Protein AF-A0ABD1PG17-F1 (afdb_monomer_lite)

Foldseek 3Di:
DDDDDDDDDDDDDDDDDDDDDDDDDDDDDDDDDDDDDDDPDDDDDDPDDDDDDDDDDDDDDPPPPPPPPPPPPPDPPDPPDQDPVNVVVVVPDDVVVVVVVVVVVVVVVVVVVVVVVVVVVVVVVVVVVVVVVVVVVVVVVVVVVVVVVVVVVVVVVVVVVVVVVVVVVVVVVVVVVVVVVVVVVVVVVVVVVVVVVVVVVVVVVVVVVVVVVVVVVVVVVVVVVVVVPDPPDPDPPDD

Organism: NCBI:txid205694

Radius of gyration: 61.04 Å; chains: 1; bounding box: 107×64×200 Å

Sequence (239 aa):
MDTDFMGFTVKQEIPVKNKDSGMNSGSTAVLQRARKSKPIGSASPLRQHKRPANRSTPCEVPTTSIPPSNARRPSPSRRSSPSAAENLVAQYVDPELLLEFEKMSKEEFRTEYYTTRASMISMNEAIGKELEELEARALKAEKEVNEKNIRLNQLLAEKERSLVVWKDKEAELVAAKAASKELSRRVVELEASQTNLVAKYKESQEFKECTANSSNMALDHAKVRLEKSQPRGAGRVRR

pLDDT: mean 75.89, std 20.95, range [42.41, 98.56]

Structure (mmCIF, N/CA/C/O backbone):
data_AF-A0ABD1PG17-F1
#
_entry.id   AF-A0ABD1PG17-F1
#
loop_
_atom_site.group_PDB
_atom_site.id
_atom_site.type_symbol
_atom_site.label_atom_id
_atom_site.label_alt_id
_atom_site.label_comp_id
_atom_site.label_asym_id
_atom_site.label_entity_id
_atom_site.label_seq_id
_atom_site.pdbx_PDB_ins_code
_atom_site.Cartn_x
_atom_site.Cartn_y
_atom_site.Cartn_z
_atom_site.occupancy
_atom_site.B_iso_or_equiv
_atom_site.auth_seq_id
_atom_site.auth_comp_id
_atom_site.auth_asym_id
_atom_site.auth_atom_id
_atom_site.pdbx_PDB_model_num
ATOM 1 N N . MET A 1 1 ? -26.050 22.010 -30.310 1.00 50.69 1 MET A N 1
ATOM 2 C CA . MET A 1 1 ? -26.271 21.821 -28.863 1.00 50.69 1 MET A CA 1
ATOM 3 C C . MET A 1 1 ? -24.894 21.754 -28.265 1.00 50.69 1 MET A C 1
ATOM 5 O O . MET A 1 1 ? -24.220 20.744 -28.423 1.00 50.69 1 MET A O 1
ATOM 9 N N . ASP A 1 2 ? -24.460 22.893 -27.749 1.00 47.28 2 ASP A N 1
ATOM 10 C CA . ASP A 1 2 ? -23.078 23.143 -27.374 1.00 47.28 2 ASP A CA 1
ATOM 11 C C . ASP A 1 2 ? -22.798 22.589 -25.979 1.00 47.28 2 ASP A C 1
ATOM 13 O O . ASP A 1 2 ? -23.601 22.707 -25.053 1.00 47.28 2 ASP A O 1
ATOM 17 N N . THR A 1 3 ? -21.665 21.908 -25.881 1.00 58.00 3 THR A N 1
ATOM 18 C CA . THR A 1 3 ? -21.067 21.389 -24.660 1.00 58.00 3 THR A CA 1
ATOM 19 C C . THR A 1 3 ? -20.300 22.507 -23.972 1.00 58.00 3 THR A C 1
ATOM 21 O O . THR A 1 3 ? -19.314 22.956 -24.544 1.00 58.00 3 THR A O 1
ATOM 24 N N . ASP A 1 4 ? -20.663 22.874 -22.743 1.00 56.78 4 ASP A N 1
ATOM 25 C CA . ASP A 1 4 ? -19.748 23.606 -21.866 1.00 56.78 4 ASP A CA 1
ATOM 26 C C . ASP A 1 4 ? -19.718 22.998 -20.465 1.00 56.78 4 ASP A C 1
ATOM 28 O O . ASP A 1 4 ? -20.696 22.924 -19.720 1.00 56.78 4 ASP A O 1
ATOM 32 N N . PHE A 1 5 ? -18.524 22.497 -20.178 1.00 50.50 5 PHE A N 1
ATOM 33 C CA . PHE A 1 5 ? -18.099 21.671 -19.072 1.00 50.50 5 PHE A CA 1
ATOM 34 C C . PHE A 1 5 ? -17.074 22.482 -18.272 1.00 50.50 5 PHE A C 1
ATOM 36 O O . PHE A 1 5 ? -16.081 22.947 -18.819 1.00 50.50 5 PHE A O 1
ATOM 43 N N . MET A 1 6 ? -17.320 22.584 -16.964 1.00 50.69 6 MET A N 1
ATOM 44 C CA . MET A 1 6 ? -16.344 22.795 -15.884 1.00 50.69 6 MET A CA 1
ATOM 45 C C . MET A 1 6 ? -15.517 24.092 -15.890 1.00 50.69 6 MET A C 1
ATOM 47 O O . MET A 1 6 ? -14.408 24.161 -16.411 1.00 50.69 6 MET A O 1
ATOM 51 N N . GLY A 1 7 ? -15.993 25.068 -15.112 1.00 47.44 7 GLY A N 1
ATOM 52 C CA . GLY A 1 7 ? -15.209 26.210 -14.639 1.00 47.44 7 GLY A CA 1
ATOM 53 C C . GLY A 1 7 ? -15.331 26.389 -13.124 1.00 47.44 7 GLY A C 1
ATOM 54 O O . GLY A 1 7 ? -15.966 27.331 -12.670 1.00 47.44 7 GLY A O 1
ATOM 55 N N . PHE A 1 8 ? -14.736 25.493 -12.329 1.00 45.03 8 PHE A N 1
ATOM 56 C CA . PHE A 1 8 ? -14.516 25.716 -10.893 1.00 45.03 8 PHE A CA 1
ATOM 57 C C . PHE A 1 8 ? -13.014 25.853 -10.627 1.00 45.03 8 PHE A C 1
ATOM 59 O O . PHE A 1 8 ? -12.304 24.869 -10.446 1.00 45.03 8 PHE A O 1
ATOM 66 N N . THR A 1 9 ? -12.526 27.092 -10.582 1.00 53.69 9 THR A N 1
ATOM 67 C CA . THR A 1 9 ? -11.216 27.432 -10.014 1.00 53.69 9 THR A CA 1
ATOM 68 C C . THR A 1 9 ? -11.429 28.073 -8.648 1.00 53.69 9 THR A C 1
ATOM 70 O O . THR A 1 9 ? -11.730 29.263 -8.555 1.00 53.69 9 THR A O 1
ATOM 73 N N . VAL A 1 10 ? -11.272 27.295 -7.577 1.00 55.44 10 VAL A N 1
ATOM 74 C CA . VAL A 1 10 ? -11.153 27.839 -6.220 1.00 55.44 10 VAL A CA 1
ATOM 75 C C . VAL A 1 10 ? -9.692 28.223 -6.010 1.00 55.44 10 VAL A C 1
ATOM 77 O O . VAL A 1 10 ? -8.823 27.364 -5.872 1.00 55.44 10 VAL A O 1
ATOM 80 N N . LYS A 1 11 ? -9.417 29.530 -6.005 1.00 58.19 11 LYS A N 1
ATOM 81 C CA . LYS A 1 11 ? -8.167 30.084 -5.483 1.00 58.19 11 LYS A CA 1
ATOM 82 C C . LYS A 1 11 ? -8.150 29.862 -3.968 1.00 58.19 11 LYS A C 1
ATOM 84 O O . LYS A 1 11 ? -8.939 30.478 -3.259 1.00 58.19 11 LYS A O 1
ATOM 89 N N . GLN A 1 12 ? -7.260 29.007 -3.472 1.00 55.44 12 GLN A N 1
ATOM 90 C CA . GLN A 1 12 ? -6.807 29.078 -2.084 1.00 55.44 12 GLN A CA 1
ATOM 91 C C . GLN A 1 12 ? -5.386 29.635 -2.076 1.00 55.44 12 GLN A C 1
ATOM 93 O O . GLN A 1 12 ? -4.439 28.991 -2.524 1.00 55.44 12 GLN A O 1
ATOM 98 N N . GLU A 1 13 ? -5.271 30.871 -1.599 1.00 54.66 13 GLU A N 1
ATOM 99 C CA . GLU A 1 13 ? -4.012 31.513 -1.244 1.00 54.66 13 GLU A CA 1
ATOM 100 C C . GLU A 1 13 ? -3.456 30.836 0.015 1.00 54.66 13 GLU A C 1
ATOM 102 O O . GLU A 1 13 ? -4.073 30.867 1.079 1.00 54.66 13 GLU A O 1
ATOM 107 N N . ILE A 1 14 ? -2.288 30.208 -0.106 1.00 59.94 14 ILE A N 1
ATOM 108 C CA . ILE A 1 14 ? -1.512 29.715 1.034 1.00 59.94 14 ILE A CA 1
ATOM 109 C C . ILE A 1 14 ? -0.471 30.793 1.368 1.00 59.94 14 ILE A C 1
ATOM 111 O O . ILE A 1 14 ? 0.306 31.169 0.486 1.00 59.94 14 ILE A O 1
ATOM 115 N N . PRO A 1 15 ? -0.414 31.303 2.612 1.00 60.91 15 PRO A N 1
ATOM 116 C CA . PRO A 1 15 ? 0.558 32.318 2.984 1.00 60.91 15 PRO A CA 1
ATOM 117 C C . PRO A 1 15 ? 1.973 31.735 3.076 1.00 60.91 15 PRO A C 1
ATOM 119 O O . PRO A 1 15 ? 2.249 30.788 3.814 1.00 60.91 15 PRO A O 1
ATOM 122 N N . VAL A 1 16 ? 2.886 32.377 2.349 1.00 51.88 16 VAL A N 1
ATOM 123 C CA . VAL A 1 16 ? 4.335 32.191 2.428 1.00 51.88 16 VAL A CA 1
ATOM 124 C C . VAL A 1 16 ? 4.831 32.730 3.771 1.00 51.88 16 VAL A C 1
ATOM 126 O O . VAL A 1 16 ? 4.834 33.938 4.004 1.00 51.88 16 VAL A O 1
ATOM 129 N N . LYS A 1 17 ? 5.304 31.843 4.651 1.00 58.81 17 LYS A N 1
ATOM 130 C CA . LYS A 1 17 ? 6.257 32.208 5.706 1.00 58.81 17 LYS A CA 1
ATOM 131 C C . LYS A 1 17 ? 7.660 31.845 5.233 1.00 58.81 17 LYS A C 1
ATOM 133 O O . LYS A 1 17 ? 8.070 30.694 5.315 1.00 58.81 17 LYS A O 1
ATOM 138 N N . ASN A 1 18 ? 8.389 32.855 4.770 1.00 56.72 18 ASN A N 1
ATOM 139 C CA . ASN A 1 18 ? 9.845 32.830 4.750 1.00 56.72 18 ASN A CA 1
ATOM 140 C C . ASN A 1 18 ? 10.346 33.170 6.154 1.00 56.72 18 ASN A C 1
ATOM 142 O O . ASN A 1 18 ? 9.987 34.229 6.673 1.00 56.72 18 ASN A O 1
ATOM 146 N N . LYS A 1 19 ? 11.191 32.314 6.734 1.00 53.31 19 LYS A N 1
ATOM 147 C CA . LYS A 1 19 ? 12.299 32.745 7.594 1.00 53.31 19 LYS A CA 1
ATOM 148 C C . LYS A 1 19 ? 13.317 31.622 7.803 1.00 53.31 19 LYS A C 1
ATOM 150 O O . LYS A 1 19 ? 12.966 30.542 8.261 1.00 53.31 19 LYS A O 1
ATOM 155 N N . ASP A 1 20 ? 14.552 31.993 7.478 1.00 47.09 20 ASP A N 1
ATOM 156 C CA . ASP A 1 20 ? 15.829 31.553 8.044 1.00 47.09 20 ASP A CA 1
ATOM 157 C C . ASP A 1 20 ? 16.317 30.147 7.655 1.00 47.09 20 ASP A C 1
ATOM 159 O O . ASP A 1 20 ? 15.763 29.124 8.030 1.00 47.09 20 ASP A O 1
ATOM 163 N N . SER A 1 21 ? 17.245 30.045 6.697 1.00 54.91 21 SER A N 1
ATOM 164 C CA . SER A 1 21 ? 18.687 30.344 6.807 1.00 54.91 21 SER A CA 1
ATOM 165 C C . SER A 1 21 ? 19.406 29.353 7.730 1.00 54.91 21 SER A C 1
ATOM 167 O O . SER A 1 21 ? 19.273 29.352 8.947 1.00 54.91 21 SER A O 1
ATOM 169 N N . GLY A 1 22 ? 20.161 28.449 7.108 1.00 43.84 22 GLY A N 1
ATOM 170 C CA . GLY A 1 22 ? 20.867 27.383 7.806 1.00 43.84 22 GLY A CA 1
ATOM 171 C C . GLY A 1 22 ? 21.681 26.542 6.840 1.00 43.84 22 GLY A C 1
ATOM 172 O O . GLY A 1 22 ? 21.426 25.354 6.669 1.00 43.84 22 GLY A O 1
ATOM 173 N N . MET A 1 23 ? 22.640 27.189 6.173 1.00 53.34 23 MET A N 1
ATOM 174 C CA . MET A 1 23 ? 23.790 26.514 5.577 1.00 53.34 23 MET A CA 1
ATOM 175 C C . MET A 1 23 ? 24.406 25.588 6.628 1.00 53.34 23 MET A C 1
ATOM 177 O O . MET A 1 23 ? 24.828 26.068 7.671 1.00 53.34 23 MET A O 1
ATOM 181 N N . ASN A 1 24 ? 24.497 24.291 6.340 1.00 48.19 24 ASN A N 1
ATOM 182 C CA . ASN A 1 24 ? 25.519 23.430 6.922 1.00 48.19 24 ASN A CA 1
ATOM 183 C C . ASN A 1 24 ? 26.006 22.462 5.846 1.00 48.19 24 ASN A C 1
ATOM 185 O O . ASN A 1 24 ? 25.339 21.514 5.436 1.00 48.19 24 ASN A O 1
ATOM 189 N N . SER A 1 25 ? 27.189 22.802 5.359 1.00 54.19 25 SER A N 1
ATOM 190 C CA . SER A 1 25 ? 28.070 22.035 4.501 1.00 54.19 25 SER A CA 1
ATOM 191 C C . SER A 1 25 ? 28.486 20.708 5.137 1.00 54.19 25 SER A C 1
ATOM 193 O O . SER A 1 25 ? 28.848 20.665 6.307 1.00 54.19 25 SER A O 1
ATOM 195 N N . GLY A 1 26 ? 28.503 19.666 4.307 1.00 48.38 26 GLY A N 1
ATOM 196 C CA . GLY A 1 26 ? 29.490 18.584 4.280 1.00 48.38 26 GLY A CA 1
ATOM 197 C C . GLY A 1 26 ? 30.086 18.073 5.596 1.00 48.38 26 GLY A C 1
ATOM 198 O O . GLY A 1 26 ? 31.001 18.666 6.159 1.00 48.38 26 GLY A O 1
ATOM 199 N N . SER A 1 27 ? 29.729 16.841 5.955 1.00 50.38 27 SER A N 1
ATOM 200 C CA . SER A 1 27 ? 30.717 15.904 6.493 1.00 50.38 27 SER A CA 1
ATOM 201 C C . SER A 1 27 ? 30.338 14.467 6.175 1.00 50.38 27 SER A C 1
ATOM 203 O O . SER A 1 27 ? 29.432 13.863 6.744 1.00 50.38 27 SER A O 1
ATOM 205 N N . THR A 1 28 ? 31.086 13.945 5.214 1.00 53.25 28 THR A N 1
ATOM 206 C CA . THR A 1 28 ? 31.352 12.538 4.965 1.00 53.25 28 THR A CA 1
ATOM 207 C C . THR A 1 28 ? 31.822 11.843 6.242 1.00 53.25 28 THR A C 1
ATOM 209 O O . THR A 1 28 ? 32.913 12.119 6.733 1.00 53.25 28 THR A O 1
ATOM 212 N N . ALA A 1 29 ? 31.048 10.879 6.729 1.00 53.84 29 ALA A N 1
ATOM 213 C CA . ALA A 1 29 ? 31.557 9.814 7.581 1.00 53.84 29 ALA A CA 1
ATOM 214 C C . ALA A 1 29 ? 30.908 8.498 7.154 1.00 53.84 29 ALA A C 1
ATOM 216 O O . ALA A 1 29 ? 29.804 8.129 7.553 1.00 53.84 29 ALA A O 1
ATOM 217 N N . VAL A 1 30 ? 31.639 7.813 6.281 1.00 53.41 30 VAL A N 1
ATOM 218 C CA . VAL A 1 30 ? 31.505 6.396 5.975 1.00 53.41 30 VAL A CA 1
ATOM 219 C C . VAL A 1 30 ? 31.658 5.619 7.282 1.00 53.41 30 VAL A C 1
ATOM 221 O O . VAL A 1 30 ? 32.733 5.586 7.870 1.00 53.41 30 VAL A O 1
ATOM 224 N N . LEU A 1 31 ? 30.587 4.967 7.728 1.00 46.19 31 LEU A N 1
ATOM 225 C CA . LEU A 1 31 ? 30.638 3.934 8.760 1.00 46.19 31 LEU A CA 1
ATOM 226 C C . LEU A 1 31 ? 29.972 2.680 8.202 1.00 46.19 31 LEU A C 1
ATOM 228 O O . LEU A 1 31 ? 28.787 2.411 8.397 1.00 46.19 31 LEU A O 1
ATOM 232 N N . GLN A 1 32 ? 30.777 1.904 7.476 1.00 51.50 32 GLN A N 1
ATOM 233 C CA . GLN A 1 32 ? 30.479 0.513 7.170 1.00 51.50 32 GLN A CA 1
ATOM 234 C C . GLN A 1 32 ? 30.412 -0.263 8.491 1.00 51.50 32 GLN A C 1
ATOM 236 O O . GLN A 1 32 ? 31.430 -0.598 9.092 1.00 51.50 32 GLN A O 1
ATOM 241 N N . ARG A 1 33 ? 29.199 -0.567 8.958 1.00 48.75 33 ARG A N 1
ATOM 242 C CA . ARG A 1 33 ? 28.990 -1.629 9.946 1.00 48.75 33 ARG A CA 1
ATOM 243 C C . ARG A 1 33 ? 28.665 -2.916 9.210 1.00 48.75 33 ARG A C 1
ATOM 245 O O . ARG A 1 33 ? 27.522 -3.158 8.835 1.00 48.75 33 ARG A O 1
ATOM 252 N N . ALA A 1 34 ? 29.679 -3.765 9.075 1.00 56.34 34 ALA A N 1
ATOM 253 C CA . ALA A 1 34 ? 29.494 -5.183 8.830 1.00 56.34 34 ALA A CA 1
ATOM 254 C C . ALA A 1 34 ? 28.624 -5.770 9.955 1.00 56.34 34 ALA A C 1
ATOM 256 O O . ALA A 1 34 ? 29.069 -5.923 11.095 1.00 56.34 34 ALA A O 1
ATOM 257 N N . ARG A 1 35 ? 27.363 -6.088 9.653 1.00 55.75 35 ARG A N 1
ATOM 258 C CA . ARG A 1 35 ? 26.540 -6.943 10.508 1.00 55.75 35 ARG A CA 1
ATOM 259 C C . ARG A 1 35 ? 26.566 -8.347 9.928 1.00 55.75 35 ARG A C 1
ATOM 261 O O . ARG A 1 35 ? 25.961 -8.616 8.898 1.00 55.75 35 ARG A O 1
ATOM 268 N N . LYS A 1 36 ? 27.295 -9.221 10.625 1.00 52.16 36 LYS A N 1
ATOM 269 C CA . LYS A 1 36 ? 27.217 -10.677 10.502 1.00 52.16 36 LYS A CA 1
ATOM 270 C C . LYS A 1 36 ? 25.745 -11.094 10.560 1.00 52.16 36 LYS A C 1
ATOM 272 O O . LYS A 1 36 ? 25.102 -10.937 11.599 1.00 52.16 36 LYS A O 1
ATOM 277 N N . SER A 1 37 ? 25.227 -11.617 9.458 1.00 52.53 37 SER A N 1
ATOM 278 C CA . SER A 1 37 ? 23.981 -12.369 9.428 1.00 52.53 37 SER A CA 1
ATOM 279 C C . SER A 1 37 ? 24.176 -13.653 10.238 1.00 52.53 37 SER A C 1
ATOM 281 O O . SER A 1 37 ? 24.893 -14.566 9.837 1.00 52.53 37 SER A O 1
ATOM 283 N N . LYS A 1 38 ? 23.565 -13.714 11.423 1.00 59.59 38 LYS A N 1
ATOM 284 C CA . LYS A 1 38 ? 23.269 -14.994 12.072 1.00 59.59 38 LYS A CA 1
ATOM 285 C C . LYS A 1 38 ? 22.006 -15.559 11.409 1.00 59.59 38 LYS A C 1
ATOM 287 O O . LYS A 1 38 ? 21.067 -14.785 11.210 1.00 59.59 38 LYS A O 1
ATOM 292 N N . PRO A 1 39 ? 21.949 -16.858 11.078 1.00 62.00 39 PRO A N 1
ATOM 293 C CA . PRO A 1 39 ? 20.714 -17.474 10.622 1.00 62.00 39 PRO A CA 1
ATOM 294 C C . PRO A 1 39 ? 19.731 -17.508 11.797 1.00 62.00 39 PRO A C 1
ATOM 296 O O . PRO A 1 39 ? 20.057 -17.986 12.885 1.00 62.00 39 PRO A O 1
ATOM 299 N N . ILE A 1 40 ? 18.545 -16.940 11.594 1.00 54.84 40 ILE A N 1
ATOM 300 C CA . ILE A 1 40 ? 17.454 -17.031 12.559 1.00 54.84 40 ILE A CA 1
ATOM 301 C C . ILE A 1 40 ? 16.877 -18.442 12.479 1.00 54.84 40 ILE A C 1
ATOM 303 O O . ILE A 1 40 ? 16.565 -18.940 11.401 1.00 54.84 40 ILE A O 1
ATOM 307 N N . GLY A 1 41 ? 16.798 -19.034 13.668 1.00 46.84 41 GLY A N 1
ATOM 308 C CA . GLY A 1 41 ? 16.157 -20.278 14.060 1.00 46.84 41 GLY A CA 1
ATOM 309 C C . GLY A 1 41 ? 15.195 -20.915 13.067 1.00 46.84 41 GLY A C 1
ATOM 310 O O . GLY A 1 41 ? 14.160 -20.366 12.700 1.00 46.84 41 GLY A O 1
ATOM 311 N N . SER A 1 42 ? 15.553 -22.155 12.760 1.00 55.56 42 SER A N 1
ATOM 312 C CA . SER A 1 42 ? 14.682 -23.283 12.469 1.00 55.56 42 SER A CA 1
ATOM 313 C C . SER A 1 42 ? 13.279 -23.188 13.078 1.00 55.56 42 SER A C 1
ATOM 315 O O . SER A 1 42 ? 13.105 -22.979 14.279 1.00 55.56 42 SER A O 1
ATOM 317 N N . ALA A 1 43 ? 12.311 -23.438 12.200 1.00 56.28 43 ALA A N 1
ATOM 318 C CA . ALA A 1 43 ? 10.941 -23.860 12.437 1.00 56.28 43 ALA A CA 1
ATOM 319 C C . ALA A 1 43 ? 10.642 -24.402 13.848 1.00 56.28 43 ALA A C 1
ATOM 321 O O . ALA A 1 43 ? 11.113 -25.467 14.243 1.00 56.28 43 ALA A O 1
ATOM 322 N N . SER A 1 44 ? 9.757 -23.705 14.560 1.00 58.62 44 SER A N 1
ATOM 323 C CA . SER A 1 44 ? 8.934 -24.327 15.596 1.00 58.62 44 SER A CA 1
ATOM 324 C C . SER A 1 44 ? 7.713 -24.960 14.922 1.00 58.62 44 SER A C 1
ATOM 326 O O . SER A 1 44 ? 7.009 -24.260 14.188 1.00 58.62 44 SER A O 1
ATOM 328 N N . PRO A 1 45 ? 7.437 -26.260 15.122 1.00 53.56 45 PRO A N 1
ATOM 329 C CA . PRO A 1 45 ? 6.260 -26.889 14.556 1.00 53.56 45 PRO A CA 1
ATOM 330 C C . PRO A 1 45 ? 5.017 -26.452 15.331 1.00 53.56 45 PRO A C 1
ATOM 332 O O . PRO A 1 45 ? 4.944 -26.532 16.558 1.00 53.56 45 PRO A O 1
ATOM 335 N N . LEU A 1 46 ? 4.033 -26.005 14.559 1.00 51.28 46 LEU A N 1
ATOM 336 C CA . LEU A 1 46 ? 2.663 -25.712 14.941 1.00 51.28 46 LEU A CA 1
ATOM 337 C C . LEU A 1 46 ? 2.073 -26.919 15.701 1.00 51.28 46 LEU A C 1
ATOM 339 O O . LEU A 1 46 ? 1.611 -27.888 15.096 1.00 51.28 46 LEU A O 1
ATOM 343 N N . ARG A 1 47 ? 2.106 -26.900 17.039 1.00 47.47 47 ARG A N 1
ATOM 344 C CA . ARG A 1 47 ? 1.369 -27.880 17.842 1.00 47.47 47 ARG A CA 1
ATOM 345 C C . ARG A 1 47 ? -0.116 -27.562 17.710 1.00 47.47 47 ARG A C 1
ATOM 347 O O . ARG A 1 47 ? -0.628 -26.601 18.275 1.00 47.47 47 ARG A O 1
ATOM 354 N N . GLN A 1 48 ? -0.779 -28.383 16.907 1.00 56.94 48 GLN A N 1
ATOM 355 C CA . GLN A 1 48 ? -2.220 -28.423 16.732 1.00 56.94 48 GLN A CA 1
ATOM 356 C C . GLN A 1 48 ? -2.894 -28.639 18.091 1.00 56.94 48 GLN A C 1
ATOM 358 O O . GLN A 1 48 ? -2.900 -29.745 18.634 1.00 56.94 48 GLN A O 1
ATOM 363 N N . HIS A 1 49 ? -3.489 -27.584 18.638 1.00 44.06 49 HIS A N 1
ATOM 364 C CA . HIS A 1 49 ? -4.460 -27.737 19.706 1.00 44.06 49 HIS A CA 1
ATOM 365 C C . HIS A 1 49 ? -5.750 -28.292 19.099 1.00 44.06 49 HIS A C 1
ATOM 367 O O . HIS A 1 49 ? -6.555 -27.571 18.510 1.00 44.06 49 HIS A O 1
ATOM 373 N N . LYS A 1 50 ? -5.923 -29.611 19.237 1.00 50.28 50 LYS A N 1
ATOM 374 C CA . LYS A 1 50 ? -7.223 -30.275 19.143 1.00 50.28 50 LYS A CA 1
ATOM 375 C C . LYS A 1 50 ? -8.184 -29.573 20.105 1.00 50.28 50 LYS A C 1
ATOM 377 O O . LYS A 1 50 ? -7.984 -29.613 21.317 1.00 50.28 50 LYS A O 1
ATOM 382 N N . ARG A 1 51 ? -9.224 -28.939 19.562 1.00 54.34 51 ARG A N 1
ATOM 383 C CA . ARG A 1 51 ? -10.411 -28.542 20.327 1.00 54.34 51 ARG A CA 1
ATOM 384 C C . ARG A 1 51 ? -11.122 -29.817 20.804 1.00 54.34 51 ARG A C 1
ATOM 386 O O . ARG A 1 51 ? -11.382 -30.676 19.960 1.00 54.34 51 ARG A O 1
ATOM 393 N N . PRO A 1 52 ? -11.441 -29.977 22.098 1.00 55.84 52 PRO A N 1
ATOM 394 C CA . PRO A 1 52 ? -12.366 -31.014 22.516 1.00 55.84 52 PRO A CA 1
ATOM 395 C C . PRO A 1 52 ? -13.794 -30.609 22.138 1.00 55.84 52 PRO A C 1
ATOM 397 O O . PRO A 1 52 ? -14.178 -29.441 22.209 1.00 55.84 52 PRO A O 1
ATOM 400 N N . ALA A 1 53 ? -14.552 -31.608 21.700 1.00 53.91 53 ALA A N 1
ATOM 401 C CA . ALA A 1 53 ? -15.969 -31.521 21.416 1.00 53.91 53 ALA A CA 1
ATOM 402 C C . ALA A 1 53 ? -16.788 -31.268 22.692 1.00 53.91 53 ALA A C 1
ATOM 404 O O . ALA A 1 53 ? -16.442 -31.750 23.770 1.00 53.91 53 ALA A O 1
ATOM 405 N N . ASN A 1 54 ? -17.885 -30.534 22.507 1.00 55.38 54 ASN A N 1
ATOM 406 C CA . ASN A 1 54 ? -19.137 -30.545 23.262 1.00 55.38 54 ASN A CA 1
ATOM 407 C C . ASN A 1 54 ? -19.185 -31.468 24.491 1.00 55.38 54 ASN A C 1
ATOM 409 O O . ASN A 1 54 ? -19.343 -32.683 24.368 1.00 55.38 54 ASN A O 1
ATOM 413 N N . ARG A 1 55 ? -19.222 -30.861 25.679 1.00 45.19 55 ARG A N 1
ATOM 414 C CA . ARG A 1 55 ? -19.927 -31.443 26.821 1.00 45.19 55 ARG A CA 1
ATOM 415 C C . ARG A 1 55 ? -20.674 -30.337 27.555 1.00 45.19 55 ARG A C 1
ATOM 417 O O . ARG A 1 55 ? -20.123 -29.607 28.366 1.00 45.19 55 ARG A O 1
ATOM 424 N N . SER A 1 56 ? -21.939 -30.203 27.188 1.00 60.44 56 SER A N 1
ATOM 425 C CA . SER A 1 56 ? -22.980 -29.582 27.990 1.00 60.44 56 SER A CA 1
ATOM 426 C C . SER A 1 56 ? -23.107 -30.353 29.304 1.00 60.44 56 SER A C 1
ATOM 428 O O . SER A 1 56 ? -23.657 -31.452 29.337 1.00 60.44 56 SER A O 1
ATOM 430 N N . THR A 1 57 ? -22.576 -29.777 30.375 1.00 54.22 57 THR A N 1
ATOM 431 C CA . THR A 1 57 ? -22.921 -30.115 31.757 1.00 54.22 57 THR A CA 1
ATOM 432 C C . THR A 1 57 ? -23.280 -28.812 32.463 1.00 54.22 57 THR A C 1
ATOM 434 O O . THR A 1 57 ? -22.515 -27.852 32.347 1.00 54.22 57 THR A O 1
ATOM 437 N N . PRO A 1 58 ? -24.431 -28.738 33.149 1.00 53.00 58 PRO A N 1
ATOM 438 C CA . PRO A 1 58 ? -24.802 -27.559 33.912 1.00 53.00 58 PRO A CA 1
ATOM 439 C C . PRO A 1 58 ? -23.872 -27.472 35.125 1.00 53.00 58 PRO A C 1
ATOM 441 O O . PRO A 1 58 ? -23.798 -28.409 35.917 1.00 53.00 58 PRO A O 1
ATOM 444 N N . CYS A 1 59 ? -23.126 -26.375 35.256 1.00 42.41 59 CYS A N 1
ATOM 445 C CA . CYS A 1 59 ? -22.428 -26.096 36.503 1.00 42.41 59 CYS A CA 1
ATOM 446 C C . CYS A 1 59 ? -23.471 -25.634 37.514 1.00 42.41 59 CYS A C 1
ATOM 448 O O . CYS A 1 59 ? -23.986 -24.518 37.450 1.00 42.41 59 CYS A O 1
ATOM 450 N N . GLU A 1 60 ? -23.801 -26.569 38.392 1.00 48.53 60 GLU A N 1
ATOM 451 C CA . GLU A 1 60 ? -24.580 -26.389 39.598 1.00 48.53 60 GLU A CA 1
ATOM 452 C C . GLU A 1 60 ? -24.064 -25.184 40.387 1.00 48.53 60 GLU A C 1
ATOM 454 O O . GLU A 1 60 ? -22.865 -25.009 40.622 1.00 48.53 60 GLU A O 1
ATOM 459 N N . VAL A 1 61 ? -25.009 -24.337 40.777 1.00 52.78 61 VAL A N 1
ATOM 460 C CA . VAL A 1 61 ? -24.813 -23.265 41.742 1.00 52.78 61 VAL A CA 1
ATOM 461 C C . VAL A 1 61 ? -24.247 -23.903 43.015 1.00 52.78 61 VAL A C 1
ATOM 463 O O . VAL A 1 61 ? -24.860 -24.846 43.522 1.00 52.78 61 VAL A O 1
ATOM 466 N N . PRO A 1 62 ? -23.117 -23.437 43.571 1.00 47.00 62 PRO A N 1
ATOM 467 C CA . PRO A 1 62 ? -22.724 -23.862 44.899 1.00 47.00 62 PRO A CA 1
ATOM 468 C C . PRO A 1 62 ? -23.763 -23.307 45.874 1.00 47.00 62 PRO A C 1
ATOM 470 O O . PRO A 1 62 ? -23.727 -22.138 46.251 1.00 47.00 62 PRO A O 1
ATOM 473 N N . THR A 1 63 ? -24.716 -24.154 46.261 1.00 56.47 63 THR A N 1
ATOM 474 C CA . THR A 1 63 ? -25.538 -23.966 47.453 1.00 56.47 63 THR A CA 1
ATOM 475 C C . THR A 1 63 ? -24.576 -23.938 48.630 1.00 56.47 63 THR A C 1
ATOM 477 O O . THR A 1 63 ? -24.213 -24.971 49.192 1.00 56.47 63 THR A O 1
ATOM 480 N N . THR A 1 64 ? -24.090 -22.748 48.972 1.00 49.22 64 THR A N 1
ATOM 481 C CA . THR A 1 64 ? -23.454 -22.501 50.255 1.00 49.22 64 THR A CA 1
ATOM 482 C C . THR A 1 64 ? -24.531 -22.704 51.303 1.00 49.22 64 THR A C 1
ATOM 484 O O . THR A 1 64 ? -25.367 -21.847 51.579 1.00 49.22 64 THR A O 1
ATOM 487 N N . SER A 1 65 ? -24.529 -23.924 51.832 1.00 53.84 65 SER A N 1
ATOM 488 C CA . SER A 1 65 ? -25.189 -24.319 53.057 1.00 53.84 65 SER A CA 1
ATOM 489 C C . SER A 1 65 ? -24.909 -23.261 54.116 1.00 53.84 65 SER A C 1
ATOM 491 O O . SER A 1 65 ? -23.803 -23.174 54.654 1.00 53.84 65 SER A O 1
ATOM 493 N N . ILE A 1 66 ? -25.916 -22.442 54.391 1.00 53.75 66 ILE A N 1
ATOM 494 C CA . ILE A 1 66 ? -25.993 -21.656 55.612 1.00 53.75 66 ILE A CA 1
ATOM 495 C C . ILE A 1 66 ? -25.829 -22.676 56.749 1.00 53.75 66 ILE A C 1
ATOM 497 O O . ILE A 1 66 ? -26.623 -23.619 56.816 1.00 53.75 66 ILE A O 1
ATOM 501 N N . PRO A 1 67 ? -24.797 -22.577 57.606 1.00 55.34 67 PRO A N 1
ATOM 502 C CA . PRO A 1 67 ? -24.737 -23.435 58.776 1.00 55.34 67 PRO A CA 1
ATOM 503 C C . PRO A 1 67 ? -25.998 -23.153 59.602 1.00 55.34 67 PRO A C 1
ATOM 505 O O . PRO A 1 67 ? -26.330 -21.977 59.785 1.00 55.34 67 PRO A O 1
ATOM 508 N N . PRO A 1 68 ? -26.730 -24.168 60.097 1.00 54.09 68 PRO A N 1
ATOM 509 C CA . PRO A 1 68 ? -27.806 -23.902 61.033 1.00 54.09 68 PRO A CA 1
ATOM 510 C C . PRO A 1 68 ? -27.166 -23.187 62.217 1.00 54.09 68 PRO A C 1
ATOM 512 O O . PRO A 1 68 ? -26.296 -23.740 62.899 1.00 54.09 68 PRO A O 1
ATOM 515 N N . SER A 1 69 ? -27.535 -21.923 62.421 1.00 44.84 69 SER A N 1
ATOM 516 C CA . SER A 1 69 ? -27.159 -21.237 63.637 1.00 44.84 69 SER A CA 1
ATOM 517 C C . SER A 1 69 ? -27.767 -22.065 64.760 1.00 44.84 69 SER A C 1
ATOM 519 O O . SER A 1 69 ? -28.983 -22.198 64.900 1.00 44.84 69 SER A O 1
ATOM 521 N N . ASN A 1 70 ? -26.902 -22.689 65.552 1.00 51.25 70 ASN A N 1
ATOM 522 C CA . ASN A 1 70 ? -27.258 -23.127 66.885 1.00 51.25 70 ASN A CA 1
ATOM 523 C C . ASN A 1 70 ? -27.518 -21.855 67.699 1.00 51.25 70 ASN A C 1
ATOM 525 O O . ASN A 1 70 ? -26.729 -21.470 68.561 1.00 51.25 70 ASN A O 1
ATOM 529 N N . ALA A 1 71 ? -28.638 -21.187 67.424 1.00 45.53 71 ALA A N 1
ATOM 530 C CA . ALA A 1 71 ? -29.323 -20.409 68.424 1.00 45.53 71 ALA A CA 1
ATOM 531 C C . ALA A 1 71 ? -29.706 -21.426 69.497 1.00 45.53 71 ALA A C 1
ATOM 533 O O . ALA A 1 71 ? -30.709 -22.133 69.392 1.00 45.53 71 ALA A O 1
ATOM 534 N N . ARG A 1 72 ? -28.836 -21.557 70.505 1.00 46.47 72 ARG A N 1
ATOM 535 C CA . ARG A 1 72 ? -29.197 -22.120 71.798 1.00 46.47 72 ARG A CA 1
ATOM 536 C C . ARG A 1 72 ? -30.520 -21.470 72.172 1.00 46.47 72 ARG A C 1
ATOM 538 O O . ARG A 1 72 ? -30.548 -20.312 72.579 1.00 46.47 72 ARG A O 1
ATOM 545 N N . ARG A 1 73 ? -31.614 -22.219 72.034 1.00 53.56 73 ARG A N 1
ATOM 546 C CA . ARG A 1 73 ? -32.807 -21.971 72.831 1.00 53.56 73 ARG A CA 1
ATOM 547 C C . ARG A 1 73 ? -32.298 -21.881 74.268 1.00 53.56 73 ARG A C 1
ATOM 549 O O . ARG A 1 73 ? -31.684 -22.855 74.717 1.00 53.56 73 ARG A O 1
ATOM 556 N N . PRO A 1 74 ? -32.475 -20.760 74.981 1.00 50.66 74 PRO A N 1
ATOM 557 C CA . PRO A 1 74 ? -32.304 -20.809 76.415 1.00 50.66 74 PRO A CA 1
ATOM 558 C C . PRO A 1 74 ? -33.288 -21.870 76.903 1.00 50.66 74 PRO A C 1
ATOM 560 O O . PRO A 1 74 ? -34.497 -21.777 76.679 1.00 50.66 74 PRO A O 1
ATOM 563 N N . SER A 1 75 ? -32.757 -22.942 77.483 1.00 50.03 75 SER A N 1
ATOM 564 C CA . SER A 1 75 ? -33.545 -23.870 78.278 1.00 50.03 75 SER A CA 1
ATOM 565 C C . SER A 1 75 ? -34.381 -23.029 79.247 1.00 50.03 75 SER A C 1
ATOM 567 O O . SER A 1 75 ? -33.827 -22.076 79.805 1.00 50.03 75 SER A O 1
ATOM 569 N N . PRO A 1 76 ? -35.671 -23.332 79.478 1.00 49.56 76 PRO A N 1
ATOM 570 C CA . PRO A 1 76 ? -36.416 -22.702 80.554 1.00 49.56 76 PRO A CA 1
ATOM 571 C C . PRO A 1 76 ? -35.798 -23.195 81.864 1.00 49.56 76 PRO A C 1
ATOM 573 O O . PRO A 1 76 ? -36.212 -24.197 82.446 1.00 49.56 76 PRO A O 1
ATOM 576 N N . SER A 1 77 ? -34.718 -22.534 82.275 1.00 46.19 77 SER A N 1
ATOM 577 C CA . SER A 1 77 ? -34.120 -22.712 83.579 1.00 46.19 77 SER A CA 1
ATOM 578 C C . SER A 1 77 ? -35.192 -22.306 84.568 1.00 46.19 77 SER A C 1
ATOM 580 O O . SER A 1 77 ? -35.624 -21.156 84.589 1.00 46.19 77 SER A O 1
ATOM 582 N N . ARG A 1 78 ? -35.689 -23.326 85.271 1.00 46.19 78 ARG A N 1
ATOM 583 C CA . ARG A 1 78 ? -36.388 -23.284 86.551 1.00 46.19 78 ARG A CA 1
ATOM 584 C C . ARG A 1 78 ? -36.677 -21.866 87.035 1.00 46.19 78 ARG A C 1
ATOM 586 O O . ARG A 1 78 ? -35.772 -21.167 87.478 1.00 46.19 78 ARG A O 1
ATOM 593 N N . ARG A 1 79 ? -37.969 -21.530 87.041 1.00 48.94 79 ARG A N 1
ATOM 594 C CA . ARG A 1 79 ? -38.550 -20.550 87.958 1.00 48.94 79 ARG A CA 1
ATOM 595 C C . ARG A 1 79 ? -37.918 -20.747 89.336 1.00 48.94 79 ARG A C 1
ATOM 597 O O . ARG A 1 79 ? -38.245 -21.704 90.037 1.00 48.94 79 ARG A O 1
ATOM 604 N N . SER A 1 80 ? -37.001 -19.861 89.699 1.00 53.09 80 SER A N 1
ATOM 605 C CA . SER A 1 80 ? -36.798 -19.501 91.088 1.00 53.09 80 SER A CA 1
ATOM 606 C C . SER A 1 80 ? -38.154 -19.023 91.595 1.00 53.09 80 SER A C 1
ATOM 608 O O . SER A 1 80 ? -38.792 -18.162 90.990 1.00 53.09 80 SER A O 1
ATOM 610 N N . SER A 1 81 ? -38.646 -19.682 92.637 1.00 56.94 81 SER A N 1
ATOM 611 C CA . SER A 1 81 ? -39.783 -19.226 93.431 1.00 56.94 81 SER A CA 1
ATOM 612 C C . SER A 1 81 ? -39.609 -17.735 93.741 1.00 56.94 81 SER A C 1
ATOM 614 O O . SER A 1 81 ? -38.518 -17.372 94.192 1.00 56.94 81 SER A O 1
ATOM 616 N N . PRO A 1 82 ? -40.628 -16.895 93.482 1.00 49.97 82 PRO A N 1
ATOM 617 C CA . PRO A 1 82 ? -40.494 -15.452 93.614 1.00 49.97 82 PRO A CA 1
ATOM 618 C C . PRO A 1 82 ? -40.119 -15.134 95.057 1.00 49.97 82 PRO A C 1
ATOM 620 O O . PRO A 1 82 ? -40.744 -15.643 95.994 1.00 49.97 82 PRO A O 1
ATOM 623 N N . SER A 1 83 ? -39.060 -14.351 95.251 1.00 57.84 83 SER A N 1
ATOM 624 C CA . SER A 1 83 ? -38.688 -13.936 96.604 1.00 57.84 83 SER A CA 1
ATOM 625 C C . SER A 1 83 ? -39.803 -13.056 97.183 1.00 57.84 83 SER A C 1
ATOM 627 O O . SER A 1 83 ? -40.532 -12.394 96.443 1.00 57.84 83 SER A O 1
ATOM 629 N N . ALA A 1 84 ? -39.956 -13.017 98.509 1.00 57.78 84 ALA A N 1
ATOM 630 C CA . ALA A 1 84 ? -40.991 -12.210 99.168 1.00 57.78 84 ALA A CA 1
ATOM 631 C C . ALA A 1 84 ? -40.965 -10.720 98.750 1.00 57.78 84 ALA A C 1
ATOM 633 O O . ALA A 1 84 ? -42.001 -10.063 98.777 1.00 57.78 84 ALA A O 1
ATOM 634 N N . ALA A 1 85 ? -39.812 -10.212 98.296 1.00 54.44 85 ALA A N 1
ATOM 635 C CA . ALA A 1 85 ? -39.670 -8.871 97.736 1.00 54.44 85 ALA A CA 1
ATOM 636 C C . ALA A 1 85 ? -40.272 -8.735 96.321 1.00 54.44 85 ALA A C 1
ATOM 638 O O . ALA A 1 85 ? -40.905 -7.726 96.033 1.00 54.44 85 ALA A O 1
ATOM 639 N N . GLU A 1 86 ? -40.157 -9.750 95.458 1.00 55.72 86 GLU A N 1
ATOM 640 C CA . GLU A 1 86 ? -40.769 -9.756 94.114 1.00 55.72 86 GLU A CA 1
ATOM 641 C C . GLU A 1 86 ? -42.301 -9.863 94.189 1.00 55.72 86 GLU A C 1
ATOM 643 O O . GLU A 1 86 ? -43.004 -9.240 93.396 1.00 55.72 86 GLU A O 1
ATOM 648 N N . ASN A 1 87 ? -42.828 -10.576 95.193 1.00 55.66 87 ASN A N 1
ATOM 649 C CA . ASN A 1 87 ? -44.270 -10.637 95.459 1.00 55.66 87 ASN A CA 1
ATOM 650 C C . ASN A 1 87 ? -44.833 -9.340 96.069 1.00 55.66 87 ASN A C 1
ATOM 652 O O . ASN A 1 87 ? -45.984 -9.007 95.802 1.00 55.66 87 ASN A O 1
ATOM 656 N N . LEU A 1 88 ? -44.049 -8.598 96.860 1.00 56.03 88 LEU A N 1
ATOM 657 C CA . LEU A 1 88 ? -44.451 -7.283 97.379 1.00 56.03 88 LEU A CA 1
ATOM 658 C C . LEU A 1 88 ? -44.424 -6.215 96.280 1.00 56.03 88 LEU A C 1
ATOM 660 O O . LEU A 1 88 ? -45.365 -5.440 96.168 1.00 56.03 88 LEU A O 1
ATOM 664 N N . VAL A 1 89 ? -43.407 -6.209 95.413 1.00 53.94 89 VAL A N 1
ATOM 665 C CA . VAL A 1 89 ? -43.337 -5.275 94.274 1.00 53.94 89 VAL A CA 1
ATOM 666 C C . VAL A 1 89 ? -44.490 -5.513 93.290 1.00 53.94 89 VAL A C 1
ATOM 668 O O . VAL A 1 89 ? -45.086 -4.554 92.816 1.00 53.94 89 VAL A O 1
ATOM 671 N N . ALA A 1 90 ? -44.899 -6.765 93.063 1.00 54.41 90 ALA A N 1
ATOM 672 C CA . ALA A 1 90 ? -46.059 -7.091 92.228 1.00 54.41 90 ALA A CA 1
ATOM 673 C C . ALA A 1 90 ? -47.425 -6.670 92.820 1.00 54.41 90 ALA A C 1
ATOM 675 O O . ALA A 1 90 ? -48.401 -6.612 92.081 1.00 54.41 90 ALA A O 1
ATOM 676 N N . GLN A 1 91 ? -47.516 -6.370 94.124 1.00 55.53 91 GLN A N 1
ATOM 677 C CA . GLN A 1 91 ? -48.754 -5.902 94.774 1.00 55.53 91 GLN A CA 1
ATOM 678 C C . GLN A 1 91 ? -48.935 -4.375 94.743 1.00 55.53 91 GLN A C 1
ATOM 680 O O . GLN A 1 91 ? -50.040 -3.901 94.995 1.00 55.53 91 GLN A O 1
ATOM 685 N N . TYR A 1 92 ? -47.885 -3.609 94.423 1.00 57.72 92 TYR A N 1
ATOM 686 C CA . TYR A 1 92 ? -47.934 -2.140 94.327 1.00 57.72 92 TYR A CA 1
ATOM 687 C C . TYR A 1 92 ? -47.814 -1.607 92.897 1.00 57.72 92 TYR A C 1
ATOM 689 O O . TYR A 1 92 ? -47.975 -0.407 92.680 1.00 57.72 92 TYR A O 1
ATOM 697 N N . VAL A 1 93 ? -47.525 -2.472 91.925 1.00 57.16 93 VAL A N 1
ATOM 698 C CA . VAL A 1 93 ? -47.554 -2.095 90.513 1.00 57.16 93 VAL A CA 1
ATOM 699 C C . VAL A 1 93 ? -48.968 -2.321 90.002 1.00 57.16 93 VAL A C 1
ATOM 701 O O . VAL A 1 93 ? -49.449 -3.451 89.970 1.00 57.16 93 VAL A O 1
ATOM 704 N N . ASP A 1 94 ? -49.624 -1.230 89.622 1.00 67.69 94 ASP A N 1
ATOM 705 C CA . ASP A 1 94 ? -50.941 -1.265 89.002 1.00 67.69 94 ASP A CA 1
ATOM 706 C C . ASP A 1 94 ? -50.888 -2.139 87.727 1.00 67.69 94 ASP A C 1
ATOM 708 O O . ASP A 1 94 ? -50.112 -1.844 86.807 1.00 67.69 94 ASP A O 1
ATOM 712 N N . PRO A 1 95 ? -51.650 -3.249 87.668 1.00 66.88 95 PRO A N 1
ATOM 713 C CA . PRO A 1 95 ? -51.649 -4.149 86.520 1.00 66.88 95 PRO A CA 1
ATOM 714 C C . PRO A 1 95 ? -52.091 -3.459 85.222 1.00 66.88 95 PRO A C 1
ATOM 716 O O . PRO A 1 95 ? -51.688 -3.900 84.143 1.00 66.88 95 PRO A O 1
ATOM 719 N N . GLU A 1 96 ? -52.861 -2.368 85.301 1.00 65.62 96 GLU A N 1
ATOM 720 C CA . GLU A 1 96 ? -53.231 -1.570 84.128 1.00 65.62 96 GLU A CA 1
ATOM 721 C C . GLU A 1 96 ? -52.020 -0.815 83.557 1.00 65.62 96 GLU A C 1
ATOM 723 O O . GLU A 1 96 ? -51.808 -0.818 82.344 1.00 65.62 96 GLU A O 1
ATOM 728 N N . LEU A 1 97 ? -51.141 -0.296 84.421 1.00 66.00 97 LEU A N 1
ATOM 729 C CA . LEU A 1 97 ? -49.921 0.423 84.033 1.00 66.00 97 LEU A CA 1
ATOM 730 C C . LEU A 1 97 ? -48.886 -0.496 83.353 1.00 66.00 97 LEU A C 1
ATOM 732 O O . LEU A 1 97 ? -48.185 -0.091 82.425 1.00 66.00 97 LEU A O 1
ATOM 736 N N . LEU A 1 98 ? -48.804 -1.758 83.788 1.00 68.75 98 LEU A N 1
ATOM 737 C CA . LEU A 1 98 ? -47.972 -2.797 83.163 1.00 68.75 98 LEU A CA 1
ATOM 738 C C . LEU A 1 98 ? -48.472 -3.160 81.757 1.00 68.75 98 LEU A C 1
ATOM 740 O O . LEU A 1 98 ? -47.669 -3.314 80.834 1.00 68.75 98 LEU A O 1
ATOM 744 N N . LEU A 1 99 ? -49.792 -3.265 81.580 1.00 73.00 99 LEU A N 1
ATOM 745 C CA . LEU A 1 99 ? -50.421 -3.519 80.280 1.00 73.00 99 LEU A CA 1
ATOM 746 C C . LEU A 1 99 ? -50.269 -2.332 79.323 1.00 73.00 99 LEU A C 1
ATOM 748 O O . LEU A 1 99 ? -50.089 -2.541 78.122 1.00 73.00 99 LEU A O 1
ATOM 752 N N . GLU A 1 100 ? -50.318 -1.100 79.830 1.00 67.75 100 GLU A N 1
ATOM 753 C CA . GLU A 1 100 ? -50.023 0.101 79.047 1.00 67.75 100 GLU A CA 1
ATOM 754 C C . GLU A 1 100 ? -48.556 0.152 78.616 1.00 67.75 100 GLU A C 1
ATOM 756 O O . GLU A 1 100 ? -48.293 0.374 77.438 1.00 67.75 100 GLU A O 1
ATOM 761 N N . PHE A 1 101 ? -47.604 -0.164 79.500 1.00 64.00 101 PHE A N 1
ATOM 762 C CA . PHE A 1 101 ? -46.185 -0.277 79.131 1.00 64.00 101 PHE A CA 1
ATOM 763 C C . PHE A 1 101 ? -45.941 -1.357 78.064 1.00 64.00 101 PHE A C 1
ATOM 765 O O . PHE A 1 101 ? -45.164 -1.171 77.122 1.00 64.00 101 PHE A O 1
ATOM 772 N N . GLU A 1 102 ? -46.628 -2.495 78.167 1.00 74.62 102 GLU A N 1
ATOM 773 C CA . GLU A 1 102 ? -46.527 -3.568 77.176 1.00 74.62 102 GLU A CA 1
ATOM 774 C C . GLU A 1 102 ? -47.207 -3.201 75.841 1.00 74.62 102 GLU A C 1
ATOM 776 O O . GLU A 1 102 ? -46.773 -3.646 74.778 1.00 74.62 102 GLU A O 1
ATOM 781 N N . LYS A 1 103 ? -48.260 -2.375 75.859 1.00 75.94 103 LYS A N 1
ATOM 782 C CA . LYS A 1 103 ? -48.882 -1.824 74.643 1.00 75.94 103 LYS A CA 1
ATOM 783 C C . LYS A 1 103 ? -48.006 -0.761 73.986 1.00 75.94 103 LYS A C 1
ATOM 785 O O . LYS A 1 103 ? -47.782 -0.856 72.782 1.00 75.94 103 LYS A O 1
ATOM 790 N N . MET A 1 104 ? -47.468 0.172 74.768 1.00 62.59 104 MET A N 1
ATOM 791 C CA . MET A 1 104 ? -46.558 1.225 74.310 1.00 62.59 104 MET A CA 1
ATOM 792 C C . MET A 1 104 ? -45.307 0.617 73.665 1.00 62.59 104 MET A C 1
ATOM 794 O O . MET A 1 104 ? -44.999 0.934 72.522 1.00 62.59 104 MET A O 1
ATOM 798 N N . SER A 1 105 ? -44.670 -0.371 74.305 1.00 75.88 105 SER A N 1
ATOM 799 C CA . SER A 1 105 ? -43.500 -1.063 73.727 1.00 75.88 105 SER A CA 1
ATOM 800 C C . SER A 1 105 ? -43.817 -1.857 72.451 1.00 75.88 105 SER A C 1
ATOM 802 O O . SER A 1 105 ? -42.986 -1.954 71.548 1.00 75.88 105 SER A O 1
ATOM 804 N N . LYS A 1 106 ? -45.033 -2.408 72.319 1.00 81.31 106 LYS A N 1
ATOM 805 C CA . LYS A 1 106 ? -45.487 -3.057 71.074 1.00 81.31 106 LYS A CA 1
ATOM 806 C C . LYS A 1 106 ? -45.784 -2.046 69.967 1.00 81.31 106 LYS A C 1
ATOM 808 O O . LYS A 1 106 ? -45.596 -2.374 68.795 1.00 81.31 106 LYS A O 1
ATOM 813 N N . GLU A 1 107 ? -46.270 -0.857 70.303 1.00 80.81 107 GLU A N 1
ATOM 814 C CA . GLU A 1 107 ? -46.512 0.220 69.340 1.00 80.81 107 GLU A CA 1
ATOM 815 C C . GLU A 1 107 ? -45.211 0.871 68.871 1.00 80.81 107 GLU A C 1
ATOM 817 O O . GLU A 1 107 ? -45.039 1.024 67.664 1.00 80.81 107 GLU A O 1
ATOM 822 N N . GLU A 1 108 ? -44.267 1.132 69.774 1.00 81.88 108 GLU A N 1
ATOM 823 C CA . GLU A 1 108 ? -42.902 1.574 69.459 1.00 81.88 108 GLU A CA 1
ATOM 824 C C . GLU A 1 108 ? -42.183 0.567 68.550 1.00 81.88 108 GLU A C 1
ATOM 826 O O . GLU A 1 108 ? -41.645 0.929 67.506 1.00 81.88 108 GLU A O 1
ATOM 831 N N . PHE A 1 109 ? -42.272 -0.732 68.854 1.00 81.62 109 PHE A N 1
ATOM 832 C CA . PHE A 1 109 ? -41.707 -1.762 67.981 1.00 81.62 109 PHE A CA 1
ATOM 833 C C . PHE A 1 109 ? -42.362 -1.781 66.589 1.00 81.62 109 PHE A C 1
ATOM 835 O O . PHE A 1 109 ? -41.693 -1.977 65.573 1.00 81.62 109 PHE A O 1
ATOM 842 N N . ARG A 1 110 ? -43.685 -1.583 66.507 1.00 85.50 110 ARG A N 1
ATOM 843 C CA . ARG A 1 110 ? -44.394 -1.522 65.219 1.00 85.50 110 ARG A CA 1
ATOM 844 C C . ARG A 1 110 ? -43.976 -0.298 64.415 1.00 85.50 110 ARG A C 1
ATOM 846 O O . ARG A 1 110 ? -43.755 -0.433 63.212 1.00 85.50 110 ARG A O 1
ATOM 853 N N . THR A 1 111 ? -43.872 0.874 65.035 1.00 87.38 111 THR A N 1
ATOM 854 C CA . THR A 1 111 ? -43.453 2.099 64.343 1.00 87.38 111 THR A CA 1
ATOM 855 C C . THR A 1 111 ? -42.006 1.996 63.872 1.00 87.38 111 THR A C 1
ATOM 857 O O . THR A 1 111 ? -41.741 2.278 62.702 1.00 87.38 111 THR A O 1
ATOM 860 N N . GLU A 1 112 ? -41.086 1.490 64.696 1.00 86.56 112 GLU A N 1
ATOM 861 C CA . GLU A 1 112 ? -39.705 1.197 64.288 1.00 86.56 112 GLU A CA 1
ATOM 862 C C . GLU A 1 112 ? -39.645 0.200 63.125 1.00 86.56 112 GLU A C 1
ATOM 864 O O . GLU A 1 112 ? -38.954 0.445 62.135 1.00 86.56 112 GLU A O 1
ATOM 869 N N . TYR A 1 113 ? -40.415 -0.890 63.182 1.00 86.56 113 TYR A N 1
ATOM 870 C CA . TYR A 1 113 ? -40.470 -1.888 62.111 1.00 86.56 113 TYR A CA 1
ATOM 871 C C . TYR A 1 113 ? -40.991 -1.309 60.787 1.00 86.56 113 TYR A C 1
ATOM 873 O O . TYR A 1 113 ? -40.406 -1.537 59.726 1.00 86.56 113 TYR A O 1
ATOM 881 N N . TYR A 1 114 ? -42.087 -0.545 60.811 1.00 90.19 114 TYR A N 1
ATOM 882 C CA . TYR A 1 114 ? -42.642 0.036 59.586 1.00 90.19 114 TYR A CA 1
ATOM 883 C C . TYR A 1 114 ? -41.764 1.152 59.017 1.00 90.19 114 TYR A C 1
ATOM 885 O O . TYR A 1 114 ? -41.651 1.260 57.797 1.00 90.19 114 TYR A O 1
ATOM 893 N N . THR A 1 115 ? -41.100 1.940 59.864 1.00 92.44 115 THR A N 1
ATOM 894 C CA . THR A 1 115 ? -40.165 2.985 59.418 1.00 92.44 115 THR A CA 1
ATOM 895 C C . THR A 1 115 ? -38.889 2.394 58.824 1.00 92.44 115 THR A C 1
ATOM 897 O O . THR A 1 115 ? -38.486 2.812 57.737 1.00 92.44 115 THR A O 1
ATOM 900 N N . THR A 1 116 ? -38.295 1.365 59.442 1.00 89.69 116 THR A N 1
ATOM 901 C CA . THR A 1 116 ? -37.168 0.633 58.831 1.00 89.69 116 THR A CA 1
ATOM 902 C C . THR A 1 116 ? -37.578 -0.033 57.525 1.00 89.69 116 THR A C 1
ATOM 904 O O . THR A 1 116 ? -36.860 0.083 56.534 1.00 89.69 116 THR A O 1
ATOM 907 N N . ARG A 1 117 ? -38.758 -0.662 57.469 1.00 90.50 117 ARG A N 1
ATOM 908 C CA . ARG A 1 117 ? -39.269 -1.257 56.228 1.00 90.50 117 ARG A CA 1
ATOM 909 C C . ARG A 1 117 ? -39.478 -0.214 55.125 1.00 90.50 117 ARG A C 1
ATOM 911 O O . ARG A 1 117 ? -39.097 -0.467 53.986 1.00 90.50 117 ARG A O 1
ATOM 918 N N . ALA A 1 118 ? -40.049 0.948 55.441 1.00 89.62 118 ALA A N 1
ATOM 919 C CA . ALA A 1 118 ? -40.220 2.041 54.483 1.00 89.62 118 ALA A CA 1
ATOM 920 C C . ALA A 1 118 ? -38.868 2.590 53.992 1.00 89.62 118 ALA A C 1
ATOM 922 O O . ALA A 1 118 ? -38.688 2.804 52.794 1.00 89.62 118 ALA A O 1
ATOM 923 N N . SER A 1 119 ? -37.897 2.738 54.898 1.00 92.56 119 SER A N 1
ATOM 924 C CA . SER A 1 119 ? -36.522 3.130 54.565 1.00 92.56 119 SER A CA 1
ATOM 925 C C . SER A 1 119 ? -35.860 2.132 53.607 1.00 92.56 119 SER A C 1
ATOM 927 O O . SER A 1 119 ? -35.310 2.531 52.583 1.00 92.56 119 SER A O 1
ATOM 929 N N . MET A 1 120 ? -36.001 0.827 53.864 1.00 93.25 120 MET A N 1
ATOM 930 C CA . MET A 1 120 ? -35.491 -0.220 52.970 1.00 93.25 120 MET A CA 1
ATOM 931 C C . MET A 1 120 ? -36.128 -0.178 51.577 1.00 93.25 120 MET A C 1
ATOM 933 O O . MET A 1 120 ? -35.427 -0.370 50.588 1.00 93.25 120 MET A O 1
ATOM 937 N N . ILE A 1 121 ? -37.439 0.070 51.477 1.00 93.12 121 ILE A N 1
ATOM 938 C CA . ILE A 1 121 ? -38.124 0.197 50.179 1.00 93.12 121 ILE A CA 1
ATOM 939 C C . ILE A 1 121 ? -37.554 1.385 49.396 1.00 93.12 121 ILE A C 1
ATOM 941 O O . ILE A 1 121 ? -37.173 1.217 48.242 1.00 93.12 121 ILE A O 1
ATOM 945 N N . SER A 1 122 ? -37.404 2.544 50.043 1.00 93.31 122 SER A N 1
ATOM 946 C CA . SER A 1 122 ? -36.816 3.743 49.429 1.00 93.31 122 SER A CA 1
ATOM 947 C C . SER A 1 122 ? -35.374 3.513 48.954 1.00 93.31 122 SER A C 1
ATOM 949 O O . SER A 1 122 ? -35.020 3.868 47.830 1.00 93.31 122 SER A O 1
ATOM 951 N N . MET A 1 123 ? -34.544 2.842 49.764 1.00 93.75 123 MET A N 1
ATOM 952 C CA . MET A 1 123 ? -33.184 2.470 49.353 1.00 93.75 123 MET A CA 1
ATOM 953 C C . MET A 1 123 ? -33.185 1.515 48.156 1.00 93.75 123 MET A C 1
ATOM 955 O O . MET A 1 123 ? -32.401 1.702 47.230 1.00 93.75 123 MET A O 1
ATOM 959 N N . ASN A 1 124 ? -34.071 0.517 48.136 1.00 93.00 124 ASN A N 1
ATOM 960 C CA . ASN A 1 124 ? -34.172 -0.417 47.014 1.00 93.00 124 ASN A CA 1
ATOM 961 C C . ASN A 1 124 ? -34.625 0.277 45.722 1.00 93.00 124 ASN A C 1
ATOM 963 O O . ASN A 1 124 ? -34.120 -0.052 44.652 1.00 93.00 124 ASN A O 1
ATOM 967 N N . GLU A 1 125 ? -35.531 1.253 45.804 1.00 95.25 125 GLU A N 1
ATOM 968 C CA . GLU A 1 125 ? -35.921 2.076 44.653 1.00 95.25 125 GLU A CA 1
ATOM 969 C C . GLU A 1 125 ? -34.755 2.933 44.141 1.00 95.25 125 GLU A C 1
ATOM 971 O O . GLU A 1 125 ? -34.560 3.043 42.930 1.00 95.25 125 GLU A O 1
ATOM 976 N N . ALA A 1 126 ? -33.954 3.510 45.043 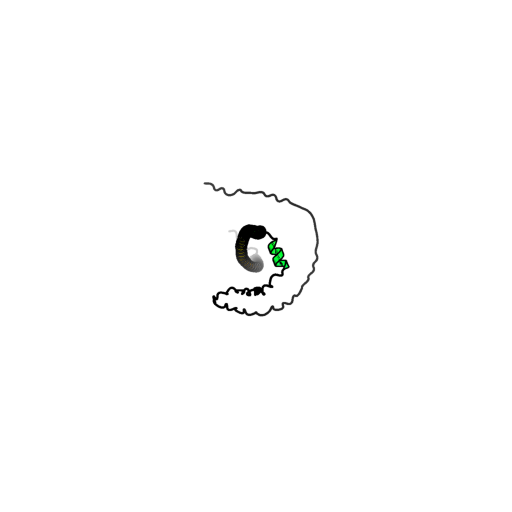1.00 94.12 126 ALA A N 1
ATOM 977 C CA . ALA A 1 126 ? -32.758 4.265 44.672 1.00 94.12 126 ALA A CA 1
ATOM 978 C C . ALA A 1 126 ? -31.719 3.373 43.969 1.00 94.12 126 ALA A C 1
ATOM 980 O O . ALA A 1 126 ? -31.237 3.729 42.896 1.00 94.12 126 ALA A O 1
ATOM 981 N N . ILE A 1 127 ? -31.450 2.182 44.515 1.00 95.69 127 ILE A N 1
ATOM 982 C CA . ILE A 1 127 ? -30.558 1.187 43.899 1.00 95.69 127 ILE A CA 1
ATOM 983 C C . ILE A 1 127 ? -31.094 0.749 42.530 1.00 95.69 127 ILE A C 1
ATOM 985 O O . ILE A 1 127 ? -30.322 0.623 41.582 1.00 95.69 127 ILE A O 1
ATOM 989 N N . GLY A 1 128 ? -32.409 0.548 42.402 1.00 96.88 128 GLY A N 1
ATOM 990 C CA . GLY A 1 128 ? -33.046 0.202 41.130 1.00 96.88 128 GLY A CA 1
ATOM 991 C C . GLY A 1 128 ? -32.784 1.249 40.046 1.00 96.88 128 GLY A C 1
ATOM 992 O O . GLY A 1 128 ? -32.353 0.901 38.950 1.00 96.88 128 GLY A O 1
ATOM 993 N N . LYS A 1 129 ? -32.946 2.536 40.375 1.00 96.56 129 LYS A N 1
ATOM 994 C CA . LYS A 1 129 ? -32.651 3.639 39.445 1.00 96.56 129 LYS A CA 1
ATOM 995 C C . LYS A 1 129 ? -31.172 3.706 39.070 1.00 96.56 129 LYS A C 1
ATOM 997 O O . LYS A 1 129 ? -30.848 3.866 37.896 1.00 96.56 129 LYS A O 1
ATOM 1002 N N . GLU A 1 130 ? -30.267 3.547 40.036 1.00 96.88 130 GLU A N 1
ATOM 1003 C CA . GLU A 1 130 ? -28.827 3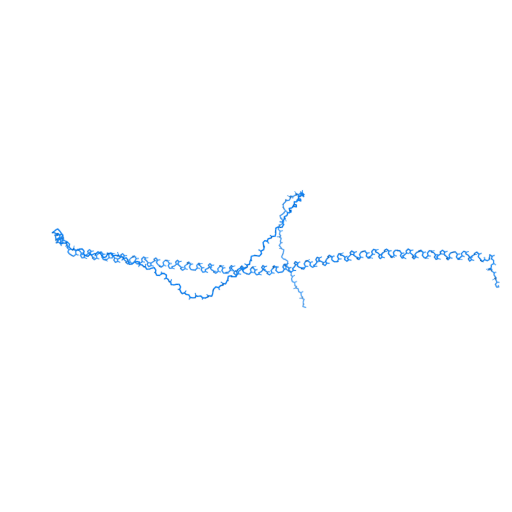.528 39.749 1.00 96.88 130 GLU A CA 1
ATOM 1004 C C . GLU A 1 130 ? -28.434 2.361 38.830 1.00 96.88 130 GLU A C 1
ATOM 1006 O O . GLU A 1 130 ? -27.593 2.531 37.943 1.00 96.88 130 GLU A O 1
ATOM 1011 N N . LEU A 1 131 ? -29.056 1.189 39.002 1.00 96.88 131 LEU A N 1
ATOM 1012 C CA . LEU A 1 131 ? -28.843 0.034 38.130 1.00 96.88 131 LEU A CA 1
ATOM 1013 C C . LEU A 1 131 ? -29.317 0.304 36.699 1.00 96.88 131 LEU A C 1
ATOM 1015 O O . LEU A 1 131 ? -28.565 0.026 35.766 1.00 96.88 131 LEU A O 1
ATOM 1019 N N . GLU A 1 132 ? -30.496 0.902 36.516 1.00 97.19 132 GLU A N 1
ATOM 1020 C CA . GLU A 1 132 ? -31.001 1.288 35.190 1.00 97.19 132 GLU A CA 1
ATOM 1021 C C . GLU A 1 132 ? -30.072 2.301 34.498 1.00 97.19 132 GLU A C 1
ATOM 1023 O O . GLU A 1 132 ? -29.746 2.166 33.315 1.00 97.19 132 GLU A O 1
ATOM 1028 N N . GLU A 1 133 ? -29.571 3.298 35.234 1.00 97.38 133 GLU A N 1
ATOM 1029 C CA . GLU A 1 133 ? -28.614 4.273 34.702 1.00 97.38 133 GLU A CA 1
ATOM 1030 C C . GLU A 1 133 ? -27.264 3.641 34.334 1.00 97.38 133 GLU A C 1
ATOM 1032 O O . GLU A 1 133 ? -26.615 4.043 33.358 1.00 97.38 133 GLU A O 1
ATOM 1037 N N . LEU A 1 134 ? -26.793 2.674 35.124 1.00 97.25 134 LEU A N 1
ATOM 1038 C CA . LEU A 1 134 ? -25.574 1.923 34.830 1.00 97.25 134 LEU A CA 1
ATOM 1039 C C . LEU A 1 134 ? -25.755 1.021 33.608 1.00 97.25 134 LEU A C 1
ATOM 1041 O O . LEU A 1 134 ? -24.869 0.995 32.753 1.00 97.25 134 LEU A O 1
ATOM 1045 N N . GLU A 1 135 ? -26.897 0.350 33.479 1.00 97.81 135 GLU A N 1
ATOM 1046 C CA . GLU A 1 135 ? -27.229 -0.479 32.321 1.00 97.81 135 GLU A CA 1
ATOM 1047 C C . GLU A 1 135 ? -27.315 0.365 31.042 1.00 97.81 135 GLU A C 1
ATOM 1049 O O . GLU A 1 135 ? -26.694 0.032 30.029 1.00 97.81 135 GLU A O 1
ATOM 1054 N N . ALA A 1 136 ? -27.968 1.530 31.100 1.00 97.75 136 ALA A N 1
ATOM 1055 C CA . ALA A 1 136 ? -28.031 2.463 29.977 1.00 97.75 136 ALA A CA 1
ATOM 1056 C C . ALA A 1 136 ? -26.636 2.955 29.548 1.00 97.75 136 ALA A C 1
ATOM 1058 O O . ALA A 1 136 ? -26.337 3.050 28.350 1.00 97.75 136 ALA A O 1
ATOM 1059 N N . ARG A 1 137 ? -25.750 3.243 30.512 1.00 97.81 137 ARG A N 1
ATOM 1060 C CA . ARG A 1 137 ? -24.355 3.621 30.234 1.00 97.81 137 ARG A CA 1
ATOM 1061 C C . ARG A 1 137 ? -23.551 2.467 29.643 1.00 97.81 137 ARG A C 1
ATOM 1063 O O . ARG A 1 137 ? -22.811 2.696 28.685 1.00 97.81 137 ARG A O 1
ATOM 1070 N N . ALA A 1 138 ? -23.708 1.254 30.167 1.00 97.81 138 ALA A N 1
ATOM 1071 C CA . ALA A 1 138 ? -23.041 0.061 29.654 1.00 97.81 138 ALA A CA 1
ATOM 1072 C C . ALA A 1 138 ? -23.448 -0.219 28.201 1.00 97.81 138 ALA A C 1
ATOM 1074 O O . ALA A 1 138 ? -22.585 -0.391 27.342 1.00 97.81 138 ALA A O 1
ATOM 1075 N N . LEU A 1 139 ? -24.745 -0.139 27.899 1.00 98.00 139 LEU A N 1
ATOM 1076 C CA . LEU A 1 139 ? -25.279 -0.342 26.553 1.00 98.00 139 LEU A CA 1
ATOM 1077 C C . LEU A 1 139 ? -24.792 0.735 25.571 1.00 98.00 139 LEU A C 1
ATOM 1079 O O . LEU A 1 139 ? -24.488 0.444 24.412 1.00 98.00 139 LEU A O 1
ATOM 1083 N N . LYS A 1 140 ? -24.668 1.991 26.018 1.00 98.12 140 LYS A N 1
ATOM 1084 C CA . LYS A 1 140 ? -24.071 3.063 25.207 1.00 98.12 140 LYS A CA 1
ATOM 1085 C C . LYS A 1 140 ? -22.592 2.793 24.913 1.00 98.12 140 LYS A C 1
ATOM 1087 O O . LYS A 1 140 ? -22.169 2.953 23.769 1.00 98.12 140 LYS A O 1
ATOM 1092 N N . ALA A 1 141 ? -21.827 2.374 25.918 1.00 97.44 141 ALA A N 1
ATOM 1093 C CA . ALA A 1 141 ? -20.419 2.032 25.747 1.00 97.44 141 ALA A CA 1
ATOM 1094 C C . ALA A 1 141 ? -20.242 0.840 24.792 1.00 97.44 141 ALA A C 1
ATOM 1096 O O . ALA A 1 141 ? -19.388 0.889 23.912 1.00 97.44 141 ALA A O 1
ATOM 1097 N N . GLU A 1 142 ? -21.078 -0.194 24.903 1.00 98.06 142 GLU A N 1
ATOM 1098 C CA . GLU A 1 142 ? -21.049 -1.355 24.008 1.00 98.06 142 GLU A CA 1
ATOM 1099 C C . GLU A 1 142 ? -21.292 -0.957 22.546 1.00 98.06 142 GLU A C 1
ATOM 1101 O O . GLU A 1 142 ? -20.537 -1.366 21.659 1.00 98.06 142 GLU A O 1
ATOM 1106 N N . LYS A 1 143 ? -22.286 -0.095 22.291 1.00 98.19 143 LYS A N 1
ATOM 1107 C CA . LYS A 1 143 ? -22.544 0.450 20.949 1.00 98.19 143 LYS A CA 1
ATOM 1108 C C . LYS A 1 143 ? -21.330 1.192 20.395 1.00 98.19 143 LYS A C 1
ATOM 1110 O O . LYS A 1 143 ? -20.924 0.926 19.267 1.00 98.19 143 LYS A O 1
ATOM 1115 N N . GLU A 1 144 ? -20.710 2.056 21.195 1.00 98.25 144 GLU A N 1
ATOM 1116 C CA . GLU A 1 144 ? -19.525 2.813 20.777 1.00 98.25 144 GLU A CA 1
ATOM 1117 C C . GLU A 1 144 ? -18.326 1.895 20.484 1.00 98.25 144 GLU A C 1
ATOM 1119 O O . GLU A 1 144 ? -17.613 2.087 19.494 1.00 98.25 144 GLU A O 1
ATOM 1124 N N . VAL A 1 145 ? -18.106 0.865 21.310 1.00 98.12 145 VAL A N 1
ATOM 1125 C CA . VAL A 1 145 ? -17.063 -0.140 21.058 1.00 98.12 145 VAL A CA 1
ATOM 1126 C C . VAL A 1 145 ? -17.343 -0.888 19.758 1.00 98.12 145 VAL A C 1
ATOM 1128 O O . VAL A 1 145 ? -16.424 -1.073 18.959 1.00 98.12 145 VAL A O 1
ATOM 1131 N N . ASN A 1 146 ? -18.592 -1.283 19.513 1.00 98.38 146 ASN A N 1
ATOM 1132 C CA . ASN A 1 146 ? -18.966 -1.988 18.294 1.00 98.38 146 ASN A CA 1
ATOM 1133 C C . ASN A 1 146 ? -18.761 -1.116 17.043 1.00 98.38 146 ASN A C 1
ATOM 1135 O O . ASN A 1 146 ? -18.151 -1.560 16.072 1.00 98.38 146 ASN A O 1
ATOM 1139 N N . GLU A 1 147 ? -19.174 0.153 17.080 1.00 98.25 147 GLU A N 1
ATOM 1140 C CA . GLU A 1 147 ? -18.948 1.115 15.993 1.00 98.25 147 GLU A CA 1
ATOM 1141 C C . GLU A 1 147 ? -17.455 1.311 15.700 1.00 98.25 147 GLU A C 1
ATOM 1143 O O . GLU A 1 147 ? -17.018 1.241 14.545 1.00 98.25 147 GLU A O 1
ATOM 1148 N N . LYS A 1 148 ? -16.642 1.487 16.748 1.00 98.06 148 LYS A N 1
ATOM 1149 C CA . LYS A 1 148 ? -15.183 1.594 16.622 1.00 98.06 148 LYS A CA 1
ATOM 1150 C C . LYS A 1 148 ? -14.563 0.319 16.054 1.00 98.06 148 LYS A C 1
ATOM 1152 O O . LYS A 1 148 ? -13.642 0.409 15.243 1.00 98.06 148 LYS A O 1
ATOM 1157 N N . ASN A 1 149 ? -15.068 -0.855 16.427 1.00 98.31 149 ASN A N 1
ATOM 1158 C CA . ASN A 1 149 ? -14.597 -2.139 15.910 1.00 98.31 149 ASN A CA 1
ATOM 1159 C C . ASN A 1 149 ? -14.926 -2.298 14.416 1.00 98.31 149 ASN A C 1
ATOM 1161 O O . ASN A 1 149 ? -14.047 -2.625 13.618 1.00 98.31 149 ASN A O 1
ATOM 1165 N N . ILE A 1 150 ? -16.149 -1.954 14.000 1.00 98.19 150 ILE A N 1
ATOM 1166 C CA . ILE A 1 150 ? -16.534 -1.921 12.580 1.00 98.19 150 ILE A CA 1
ATOM 1167 C C . ILE A 1 150 ? -15.601 -0.987 11.802 1.00 98.19 150 ILE A C 1
ATOM 1169 O O . ILE A 1 150 ? -15.073 -1.370 10.755 1.00 98.19 150 ILE A O 1
ATOM 1173 N N . ARG A 1 151 ? -15.339 0.217 12.328 1.00 98.19 151 ARG A N 1
ATOM 1174 C CA . ARG A 1 151 ? -14.436 1.177 11.683 1.00 98.19 151 ARG A CA 1
ATOM 1175 C C . ARG A 1 151 ? -13.003 0.655 11.591 1.00 98.19 151 ARG A C 1
ATOM 1177 O O . ARG A 1 151 ? -12.367 0.817 10.551 1.00 98.19 151 ARG A O 1
ATOM 1184 N N . LEU A 1 152 ? -12.502 0.011 12.643 1.00 98.19 152 LEU A N 1
ATOM 1185 C CA . LEU A 1 152 ? -11.181 -0.614 12.651 1.00 98.19 152 LEU A CA 1
ATOM 1186 C C . LEU A 1 152 ? -11.071 -1.689 11.562 1.00 98.19 152 LEU A C 1
ATOM 1188 O O . LEU A 1 152 ? -10.113 -1.678 10.793 1.00 98.19 152 LEU A O 1
ATOM 1192 N N . ASN A 1 153 ? -12.069 -2.566 11.442 1.00 98.25 153 ASN A N 1
ATOM 1193 C CA . ASN A 1 153 ? -12.076 -3.623 10.428 1.00 98.25 153 ASN A CA 1
ATOM 1194 C C . ASN A 1 153 ? -12.112 -3.055 9.001 1.00 98.25 153 ASN A C 1
ATOM 1196 O O . ASN A 1 153 ? -11.410 -3.557 8.124 1.00 98.25 153 ASN A O 1
ATOM 1200 N N . GLN A 1 154 ? -12.857 -1.969 8.769 1.00 98.25 154 GLN A N 1
ATOM 1201 C CA . GLN A 1 154 ? -12.844 -1.263 7.482 1.00 98.25 154 GLN A CA 1
ATOM 1202 C C . GLN A 1 154 ? -11.450 -0.720 7.140 1.00 98.25 154 GLN A C 1
ATOM 1204 O O . GLN A 1 154 ? -10.980 -0.907 6.017 1.00 98.25 154 GLN A O 1
ATOM 1209 N N . LEU A 1 155 ? -10.777 -0.085 8.105 1.00 98.25 155 LEU A N 1
ATOM 1210 C CA . LEU A 1 155 ? -9.427 0.455 7.917 1.00 98.25 155 LEU A CA 1
ATOM 1211 C C . LEU A 1 155 ? -8.393 -0.653 7.678 1.00 98.25 155 LEU A C 1
ATOM 1213 O O . LEU A 1 155 ? -7.490 -0.485 6.860 1.00 98.25 155 LEU A O 1
ATOM 1217 N N . LEU A 1 156 ? -8.529 -1.803 8.344 1.00 98.25 156 LEU A N 1
ATOM 1218 C CA . LEU A 1 156 ? -7.675 -2.967 8.093 1.00 98.25 156 LEU A CA 1
ATOM 1219 C C . LEU A 1 156 ? -7.870 -3.507 6.670 1.00 98.25 156 LEU A C 1
ATOM 1221 O O . LEU A 1 156 ? -6.884 -3.707 5.961 1.00 98.25 156 LEU A O 1
ATOM 1225 N N . ALA A 1 157 ? -9.115 -3.645 6.211 1.00 98.25 157 ALA A N 1
ATOM 1226 C CA . ALA A 1 157 ? -9.408 -4.081 4.845 1.00 98.25 157 ALA A CA 1
ATOM 1227 C C . ALA A 1 157 ? -8.918 -3.076 3.781 1.00 98.25 157 ALA A C 1
ATOM 1229 O O . ALA A 1 157 ? -8.474 -3.454 2.697 1.00 98.25 157 ALA A O 1
ATOM 1230 N N . GLU A 1 158 ? -8.989 -1.771 4.054 1.00 98.31 158 GLU A N 1
ATOM 1231 C CA . GLU A 1 158 ? -8.427 -0.733 3.180 1.00 98.31 158 GLU A CA 1
ATOM 1232 C C . GLU A 1 158 ? -6.894 -0.777 3.132 1.00 98.31 158 GLU A C 1
ATOM 1234 O O . GLU A 1 158 ? -6.304 -0.689 2.050 1.00 98.31 158 GLU A O 1
ATOM 1239 N N . LYS A 1 159 ? -6.244 -0.994 4.281 1.00 98.00 159 LYS A N 1
ATOM 1240 C CA . LYS A 1 159 ? -4.793 -1.190 4.367 1.00 98.00 159 LYS A CA 1
ATOM 1241 C C . LYS A 1 159 ? -4.346 -2.404 3.550 1.00 98.00 159 LYS A C 1
ATOM 1243 O O . LYS A 1 159 ? -3.362 -2.311 2.820 1.00 98.00 159 LYS A O 1
ATOM 1248 N N . GLU A 1 160 ? -5.050 -3.528 3.656 1.00 98.19 160 GLU A N 1
ATOM 1249 C CA . GLU A 1 160 ? -4.733 -4.745 2.899 1.00 98.19 160 GLU A CA 1
ATOM 1250 C C . GLU A 1 160 ? -4.871 -4.531 1.390 1.00 98.19 160 GLU A C 1
ATOM 1252 O O . GLU A 1 160 ? -3.951 -4.863 0.641 1.00 98.19 160 GLU A O 1
ATOM 1257 N N . ARG A 1 161 ? -5.959 -3.890 0.940 1.00 98.00 161 ARG A N 1
ATOM 1258 C CA . ARG A 1 161 ? -6.138 -3.520 -0.475 1.00 98.00 161 ARG A CA 1
ATOM 1259 C C . ARG A 1 161 ? -5.020 -2.606 -0.974 1.00 98.00 161 ARG A C 1
ATOM 1261 O O . ARG A 1 161 ? -4.449 -2.858 -2.031 1.00 98.00 161 ARG A O 1
ATOM 1268 N N . SER A 1 162 ? -4.664 -1.588 -0.194 1.00 97.56 162 SER A N 1
ATOM 1269 C CA . SER A 1 162 ? -3.580 -0.658 -0.538 1.00 97.56 162 SER A CA 1
ATOM 1270 C C . SER A 1 162 ? -2.226 -1.363 -0.647 1.00 97.56 162 SER A C 1
ATOM 1272 O O . SER A 1 162 ? -1.421 -1.032 -1.513 1.00 97.56 162 SER A O 1
ATOM 1274 N N . LEU A 1 163 ? -1.977 -2.368 0.198 1.00 97.88 163 LEU A N 1
ATOM 1275 C CA . LEU A 1 163 ? -0.744 -3.153 0.176 1.00 97.88 163 LEU A CA 1
ATOM 1276 C C . LEU A 1 163 ? -0.623 -4.011 -1.089 1.00 97.88 163 LEU A C 1
ATOM 1278 O O . LEU A 1 163 ? 0.479 -4.145 -1.617 1.00 97.88 163 LEU A O 1
ATOM 1282 N N . VAL A 1 164 ? -1.731 -4.568 -1.586 1.00 98.12 164 VAL A N 1
ATOM 1283 C CA . VAL A 1 164 ? -1.747 -5.288 -2.871 1.00 98.12 164 VAL A CA 1
ATOM 1284 C C . VAL A 1 164 ? -1.409 -4.334 -4.015 1.00 98.12 164 VAL A C 1
ATOM 1286 O O . VAL A 1 164 ? -0.449 -4.579 -4.738 1.00 98.12 164 VAL A O 1
ATOM 1289 N N . VAL A 1 165 ? -2.099 -3.191 -4.098 1.00 98.19 165 VAL A N 1
ATOM 1290 C CA . VAL A 1 165 ? -1.839 -2.173 -5.134 1.00 98.19 165 VAL A CA 1
ATOM 1291 C C . VAL A 1 165 ? -0.384 -1.703 -5.106 1.00 98.19 165 VAL A C 1
ATOM 1293 O O . VAL A 1 165 ? 0.241 -1.537 -6.152 1.00 98.19 165 VAL A O 1
ATOM 1296 N N . TRP A 1 166 ? 0.182 -1.503 -3.915 1.00 98.19 166 TRP A N 1
ATOM 1297 C CA . TRP A 1 166 ? 1.573 -1.084 -3.776 1.00 98.19 166 TRP A CA 1
ATOM 1298 C C . TRP A 1 166 ? 2.555 -2.133 -4.314 1.00 98.19 166 TRP A C 1
ATOM 1300 O O . TRP A 1 166 ? 3.486 -1.777 -5.033 1.00 98.19 166 TRP A O 1
ATOM 1310 N N . LYS A 1 167 ? 2.318 -3.421 -4.034 1.00 97.81 167 LYS A N 1
ATOM 1311 C CA . LYS A 1 167 ? 3.129 -4.522 -4.579 1.00 97.81 167 LYS A CA 1
ATOM 1312 C C . LYS A 1 167 ? 3.021 -4.625 -6.098 1.00 97.81 167 LYS A C 1
ATOM 1314 O O . LYS A 1 167 ? 4.036 -4.830 -6.759 1.00 97.81 167 LYS A O 1
ATOM 1319 N N . ASP A 1 168 ? 1.826 -4.440 -6.651 1.00 98.00 168 ASP A N 1
ATOM 1320 C CA . ASP A 1 168 ? 1.627 -4.446 -8.103 1.00 98.00 168 ASP A CA 1
ATOM 1321 C C . ASP A 1 168 ? 2.416 -3.303 -8.759 1.00 98.00 168 ASP A C 1
ATOM 1323 O O . ASP A 1 168 ? 3.127 -3.508 -9.744 1.00 98.00 168 ASP A O 1
ATOM 1327 N N . LYS A 1 169 ? 2.393 -2.108 -8.155 1.00 98.12 169 LYS A N 1
ATOM 1328 C CA . LYS A 1 169 ? 3.185 -0.960 -8.623 1.00 98.12 169 LYS A CA 1
ATOM 1329 C C . LYS A 1 169 ? 4.689 -1.157 -8.466 1.00 98.12 169 LYS A C 1
ATOM 1331 O O . LYS A 1 169 ? 5.452 -0.713 -9.323 1.00 98.12 169 LYS A O 1
ATOM 1336 N N . GLU A 1 170 ? 5.130 -1.839 -7.416 1.00 98.31 170 GLU A N 1
ATOM 1337 C CA . GLU A 1 170 ? 6.532 -2.227 -7.261 1.00 98.31 170 GLU A CA 1
ATOM 1338 C C . GLU A 1 170 ? 6.968 -3.188 -8.380 1.00 98.31 170 GLU A C 1
ATOM 1340 O O . GLU A 1 170 ? 8.025 -2.989 -8.985 1.00 98.31 170 GLU A O 1
ATOM 1345 N N . ALA A 1 171 ? 6.135 -4.173 -8.726 1.00 98.25 171 ALA A N 1
ATOM 1346 C CA . ALA A 1 171 ? 6.400 -5.090 -9.833 1.00 98.25 171 ALA A CA 1
ATOM 1347 C C . ALA A 1 171 ? 6.450 -4.364 -11.192 1.00 98.25 171 ALA A C 1
ATOM 1349 O O . ALA A 1 171 ? 7.386 -4.580 -11.969 1.00 98.25 171 ALA A O 1
ATOM 1350 N N . GLU A 1 172 ? 5.505 -3.454 -11.460 1.00 98.25 172 GLU A N 1
ATOM 1351 C CA . GLU A 1 172 ? 5.518 -2.595 -12.654 1.00 98.25 172 GLU A CA 1
ATOM 1352 C C . GLU A 1 172 ? 6.811 -1.766 -12.742 1.00 98.25 172 GLU A C 1
ATOM 1354 O O . GLU A 1 172 ? 7.442 -1.700 -13.800 1.00 98.25 172 GLU A O 1
ATOM 1359 N N . LEU A 1 173 ? 7.256 -1.172 -11.628 1.00 98.38 173 LEU A N 1
ATOM 1360 C CA . LEU A 1 173 ? 8.496 -0.395 -11.567 1.00 98.38 173 LEU A CA 1
ATOM 1361 C C . LEU A 1 173 ? 9.723 -1.258 -11.896 1.00 98.38 173 LEU A C 1
ATOM 1363 O O . LEU A 1 173 ? 10.622 -0.817 -12.618 1.00 98.38 173 LEU A O 1
ATOM 1367 N N . VAL A 1 174 ? 9.784 -2.482 -11.366 1.00 98.50 174 VAL A N 1
ATOM 1368 C CA . VAL A 1 174 ? 10.874 -3.426 -11.652 1.00 98.50 174 VAL A CA 1
ATOM 1369 C C . VAL A 1 174 ? 10.894 -3.789 -13.138 1.00 98.50 174 VAL A C 1
ATOM 1371 O O . VAL A 1 174 ? 11.959 -3.739 -13.759 1.00 98.50 174 VAL A O 1
ATOM 1374 N N . ALA A 1 175 ? 9.733 -4.076 -13.733 1.00 98.25 175 ALA A N 1
ATOM 1375 C CA . ALA A 1 175 ? 9.618 -4.361 -15.162 1.00 98.25 175 ALA A CA 1
ATOM 1376 C C . ALA A 1 175 ? 10.052 -3.162 -16.024 1.00 98.25 175 ALA A C 1
ATOM 1378 O O . ALA A 1 175 ? 10.842 -3.321 -16.957 1.00 98.25 175 ALA A O 1
ATOM 1379 N N . ALA A 1 176 ? 9.621 -1.947 -15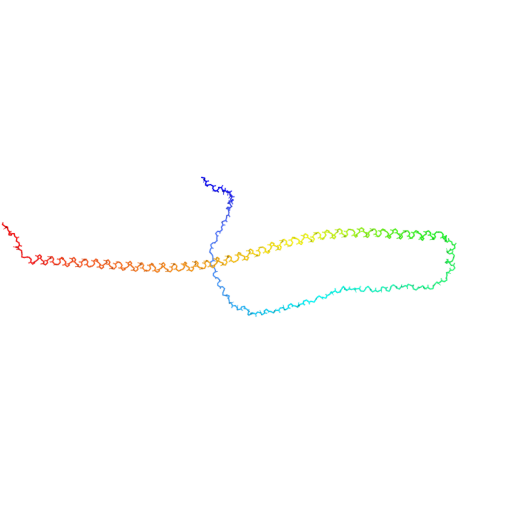.671 1.00 98.44 176 ALA A N 1
ATOM 1380 C CA . ALA A 1 176 ? 10.006 -0.722 -16.369 1.00 98.44 176 ALA A CA 1
ATOM 1381 C C . ALA A 1 176 ? 11.519 -0.456 -16.294 1.00 98.44 176 ALA A C 1
ATOM 1383 O O . ALA A 1 176 ? 12.136 -0.070 -17.288 1.00 98.44 176 ALA A O 1
ATOM 1384 N N . LYS A 1 177 ? 12.154 -0.716 -15.142 1.00 98.50 177 LYS A N 1
ATOM 1385 C CA . LYS A 1 177 ? 13.616 -0.618 -14.994 1.00 98.50 177 LYS A CA 1
ATOM 1386 C C . LYS A 1 177 ? 14.353 -1.631 -15.868 1.00 98.50 177 LYS A C 1
ATOM 1388 O O . LYS A 1 177 ? 15.361 -1.279 -16.479 1.00 98.50 177 LYS A O 1
ATOM 1393 N N . ALA A 1 178 ? 13.859 -2.866 -15.950 1.00 98.38 178 ALA A N 1
ATOM 1394 C CA . ALA A 1 178 ? 14.437 -3.884 -16.823 1.00 98.38 178 ALA A CA 1
ATOM 1395 C C . ALA A 1 178 ? 14.324 -3.486 -18.305 1.00 98.38 178 ALA A C 1
ATOM 1397 O O . ALA A 1 178 ? 15.316 -3.550 -19.031 1.00 98.38 178 ALA A O 1
ATOM 1398 N N . ALA A 1 179 ? 13.154 -2.995 -18.728 1.00 98.31 179 ALA A N 1
ATOM 1399 C CA . ALA A 1 179 ? 12.936 -2.493 -20.083 1.00 98.31 179 ALA A CA 1
ATOM 1400 C C . ALA A 1 179 ? 13.842 -1.295 -20.408 1.00 98.31 179 ALA A C 1
ATOM 1402 O O . ALA A 1 179 ? 14.464 -1.263 -21.466 1.00 98.31 179 ALA A O 1
ATOM 1403 N N . SER A 1 180 ? 13.979 -0.345 -19.478 1.00 98.38 180 SER A N 1
ATOM 1404 C CA . SER A 1 180 ? 14.880 0.805 -19.618 1.00 98.38 180 SER A CA 1
ATOM 1405 C C . SER A 1 180 ? 16.335 0.369 -19.814 1.00 98.38 180 SER A C 1
ATOM 1407 O O . SER A 1 180 ? 16.992 0.818 -20.751 1.00 98.38 180 SER A O 1
ATOM 1409 N N . LYS A 1 181 ? 16.818 -0.589 -19.011 1.00 98.56 181 LYS A N 1
ATOM 1410 C CA . LYS A 1 181 ? 18.174 -1.141 -19.148 1.00 98.56 181 LYS A CA 1
ATOM 1411 C C . LYS A 1 181 ? 18.400 -1.801 -20.512 1.00 98.56 181 LYS A C 1
ATOM 1413 O O . LYS A 1 181 ? 19.462 -1.620 -21.105 1.00 98.56 181 LYS A O 1
ATOM 1418 N N . GLU A 1 182 ? 17.422 -2.554 -21.010 1.00 98.38 182 GLU A N 1
ATOM 1419 C CA . GLU A 1 182 ? 17.506 -3.178 -22.335 1.00 98.38 182 GLU A CA 1
ATOM 1420 C C . GLU A 1 182 ? 17.502 -2.135 -23.460 1.00 98.38 182 GLU A C 1
ATOM 1422 O O . GLU A 1 182 ? 18.285 -2.244 -24.401 1.00 98.38 182 GLU A O 1
ATOM 1427 N N . LEU A 1 183 ? 16.684 -1.084 -23.350 1.00 98.50 183 LEU A N 1
ATOM 1428 C CA . LEU A 1 183 ? 16.710 0.029 -24.300 1.00 98.50 183 LEU A CA 1
ATOM 1429 C C . LEU A 1 183 ? 18.069 0.734 -24.300 1.00 98.50 183 LEU A C 1
ATOM 1431 O O . LEU A 1 183 ? 18.618 0.972 -25.372 1.00 98.50 183 LEU A O 1
ATOM 1435 N N . SER A 1 184 ? 18.654 1.002 -23.129 1.00 98.31 184 SER A N 1
ATOM 1436 C CA . SER A 1 184 ? 20.001 1.577 -23.041 1.00 98.31 184 SER A CA 1
ATOM 1437 C C . SER A 1 184 ? 21.049 0.693 -23.717 1.00 98.31 184 SER A C 1
ATOM 1439 O O . SER A 1 184 ? 21.895 1.205 -24.444 1.00 98.31 184 SER A O 1
ATOM 1441 N N . ARG A 1 185 ? 20.974 -0.633 -23.538 1.00 98.50 185 ARG A N 1
ATOM 1442 C CA . ARG A 1 185 ? 21.871 -1.575 -24.224 1.00 98.50 185 ARG A CA 1
ATOM 1443 C C . ARG A 1 185 ? 21.740 -1.471 -25.745 1.00 98.50 185 ARG A C 1
ATOM 1445 O O . ARG A 1 185 ? 22.749 -1.360 -26.434 1.00 98.50 185 ARG A O 1
ATOM 1452 N N . ARG A 1 186 ? 20.508 -1.448 -26.261 1.00 98.25 186 ARG A N 1
ATOM 1453 C CA . ARG A 1 186 ? 20.243 -1.328 -27.704 1.00 98.25 186 ARG A CA 1
ATOM 1454 C C . ARG A 1 186 ? 20.730 -0.009 -28.289 1.00 98.25 186 ARG A C 1
ATOM 1456 O O . ARG A 1 186 ? 21.229 -0.005 -29.407 1.00 98.25 186 ARG A O 1
ATOM 1463 N N . VAL A 1 187 ? 20.600 1.095 -27.554 1.00 98.50 187 VAL A N 1
ATOM 1464 C CA . VAL A 1 187 ? 21.129 2.396 -27.992 1.00 98.50 187 VAL A CA 1
ATOM 1465 C C . VAL A 1 187 ? 22.640 2.309 -28.194 1.00 98.50 187 VAL A C 1
ATOM 1467 O O . VAL A 1 187 ? 23.117 2.652 -29.269 1.00 98.50 187 VAL A O 1
ATOM 1470 N N . VAL A 1 188 ? 23.372 1.748 -27.228 1.00 98.38 188 VAL A N 1
ATOM 1471 C CA . VAL A 1 188 ? 24.830 1.566 -27.340 1.00 98.38 188 VAL A CA 1
ATOM 1472 C C . VAL A 1 188 ? 25.201 0.670 -28.529 1.00 98.38 188 VAL A C 1
ATOM 1474 O O . VAL A 1 188 ? 26.136 0.971 -29.270 1.00 98.38 188 VAL A O 1
ATOM 1477 N N . GLU A 1 189 ? 24.462 -0.419 -28.756 1.00 98.31 189 GLU A N 1
ATOM 1478 C CA . GLU A 1 189 ? 24.678 -1.305 -29.910 1.00 98.31 189 GLU A CA 1
ATOM 1479 C C . GLU A 1 189 ? 24.435 -0.590 -31.249 1.00 98.31 189 GLU A C 1
ATOM 1481 O O . GLU A 1 189 ? 25.210 -0.756 -32.195 1.00 98.31 189 GLU A O 1
ATOM 1486 N N . LEU A 1 190 ? 23.390 0.237 -31.332 1.00 98.38 190 LEU A N 1
ATOM 1487 C CA . LEU A 1 190 ? 23.081 1.025 -32.524 1.00 98.38 190 LEU A CA 1
ATOM 1488 C C . LEU A 1 190 ? 24.120 2.119 -32.774 1.00 98.38 190 LEU A C 1
ATOM 1490 O O . LEU A 1 190 ? 24.527 2.297 -33.919 1.00 98.38 190 LEU A O 1
ATOM 1494 N N . GLU A 1 191 ? 24.600 2.802 -31.736 1.00 98.38 191 GLU A N 1
ATOM 1495 C CA . GLU A 1 191 ? 25.683 3.788 -31.842 1.00 98.38 191 GLU A CA 1
ATOM 1496 C C . GLU A 1 191 ? 26.983 3.134 -32.339 1.00 98.38 191 GLU A C 1
ATOM 1498 O O . GLU A 1 191 ? 27.642 3.643 -33.253 1.00 98.38 191 GLU A O 1
ATOM 1503 N N . ALA A 1 192 ? 27.328 1.954 -31.814 1.00 98.06 192 ALA A N 1
ATOM 1504 C CA . ALA A 1 192 ? 28.466 1.169 -32.293 1.00 98.06 192 ALA A CA 1
ATOM 1505 C C . ALA A 1 192 ? 28.291 0.726 -33.760 1.00 98.06 192 ALA A C 1
ATOM 1507 O O . ALA A 1 192 ? 29.222 0.800 -34.565 1.00 98.06 192 ALA A O 1
ATOM 1508 N N . SER A 1 193 ? 27.085 0.307 -34.152 1.00 97.94 193 SER A N 1
ATOM 1509 C CA . SER A 1 193 ? 26.790 -0.033 -35.547 1.00 97.94 193 SER A CA 1
ATOM 1510 C C . SER A 1 193 ? 26.861 1.192 -36.463 1.00 97.94 193 SER A C 1
ATOM 1512 O O . SER A 1 193 ? 27.400 1.108 -37.566 1.00 97.94 193 SER A O 1
ATOM 1514 N N . GLN A 1 194 ? 26.336 2.337 -36.025 1.00 98.25 194 GLN A N 1
ATOM 1515 C CA . GLN A 1 194 ? 26.341 3.583 -36.786 1.00 98.25 194 GLN A CA 1
ATOM 1516 C C . GLN A 1 194 ? 27.769 4.075 -37.018 1.00 98.25 194 GLN A C 1
ATOM 1518 O O . GLN A 1 194 ? 28.123 4.405 -38.147 1.00 98.25 194 GLN A O 1
ATOM 1523 N N . THR A 1 195 ? 28.608 4.084 -35.981 1.00 97.75 195 THR A N 1
ATOM 1524 C CA . THR A 1 195 ? 30.023 4.468 -36.106 1.00 97.75 195 THR A CA 1
ATOM 1525 C C . THR A 1 195 ? 30.777 3.562 -37.082 1.00 97.75 195 THR A C 1
ATOM 1527 O O . THR A 1 195 ? 31.496 4.068 -37.944 1.00 97.75 195 THR A O 1
ATOM 1530 N N . ASN A 1 196 ? 30.545 2.246 -37.036 1.00 98.00 196 ASN A N 1
ATOM 1531 C CA . ASN A 1 196 ? 31.122 1.295 -37.991 1.00 98.00 196 ASN A CA 1
ATOM 1532 C C . ASN A 1 196 ? 30.641 1.550 -39.434 1.00 98.00 196 ASN A C 1
ATOM 1534 O O . ASN A 1 196 ? 31.441 1.592 -40.367 1.00 98.00 196 ASN A O 1
ATOM 1538 N N . LEU A 1 197 ? 29.340 1.780 -39.634 1.00 97.88 197 LEU A N 1
ATOM 1539 C CA . LEU A 1 197 ? 28.787 2.107 -40.954 1.00 97.88 197 LEU A CA 1
ATOM 1540 C C . LEU A 1 197 ? 29.359 3.414 -41.514 1.00 97.88 197 LEU A C 1
ATOM 1542 O O . LEU A 1 197 ? 29.685 3.477 -42.697 1.00 97.88 197 LEU A O 1
ATOM 1546 N N . VAL A 1 198 ? 29.524 4.435 -40.671 1.00 98.19 198 VAL A N 1
ATOM 1547 C CA . VAL A 1 198 ? 30.151 5.704 -41.063 1.00 98.19 198 VAL A CA 1
ATOM 1548 C C . VAL A 1 198 ? 31.611 5.493 -41.469 1.00 98.19 198 VAL A C 1
ATOM 1550 O O . VAL A 1 198 ? 32.039 6.070 -42.467 1.00 98.19 198 VAL A O 1
ATOM 1553 N N . ALA A 1 199 ? 32.367 4.654 -40.752 1.00 97.81 199 ALA A N 1
ATOM 1554 C CA . ALA A 1 199 ? 33.744 4.318 -41.119 1.00 97.81 199 ALA A CA 1
ATOM 1555 C C . ALA A 1 199 ? 33.812 3.623 -42.489 1.00 97.81 199 ALA A C 1
ATOM 1557 O O . ALA A 1 199 ? 34.493 4.113 -43.387 1.00 97.81 199 ALA A O 1
ATOM 1558 N N . LYS A 1 200 ? 33.009 2.571 -42.701 1.00 97.75 200 LYS A N 1
ATOM 1559 C CA . LYS A 1 200 ? 32.923 1.869 -43.996 1.00 97.75 200 LYS A CA 1
ATOM 1560 C C . LYS A 1 200 ? 32.504 2.785 -45.141 1.00 97.75 200 LYS A C 1
ATOM 1562 O O . LYS A 1 200 ? 32.979 2.644 -46.265 1.00 97.75 200 LYS A O 1
ATOM 1567 N N . TYR A 1 201 ? 31.595 3.720 -44.875 1.00 98.06 201 TYR A N 1
ATOM 1568 C CA . TYR A 1 201 ? 31.183 4.703 -45.869 1.00 98.06 201 TYR A CA 1
ATOM 1569 C C . TYR A 1 201 ? 32.342 5.624 -46.265 1.00 98.06 201 TYR A C 1
ATOM 1571 O O . TYR A 1 201 ? 32.539 5.855 -47.456 1.00 98.06 201 TYR A O 1
ATOM 1579 N N . LYS A 1 202 ? 33.130 6.110 -45.295 1.00 98.12 202 LYS A N 1
ATOM 1580 C CA . LYS A 1 202 ? 34.327 6.921 -45.566 1.00 98.12 202 LYS A CA 1
ATOM 1581 C C . LYS A 1 202 ? 35.364 6.144 -46.374 1.00 98.12 202 LYS A C 1
ATOM 1583 O O . LYS A 1 202 ? 35.768 6.628 -47.423 1.00 98.12 202 LYS A O 1
ATOM 1588 N N . GLU A 1 203 ? 35.688 4.917 -45.968 1.00 97.31 203 GLU A N 1
ATOM 1589 C CA . GLU A 1 203 ? 36.597 4.034 -46.718 1.00 97.31 203 GLU A CA 1
ATOM 1590 C C . GLU A 1 203 ? 36.110 3.815 -48.160 1.00 97.31 203 GLU A C 1
ATOM 1592 O O . GLU A 1 203 ? 36.882 3.881 -49.116 1.00 97.31 203 GLU A O 1
ATOM 1597 N N . SER A 1 204 ? 34.802 3.608 -48.351 1.00 97.62 204 SER A N 1
ATOM 1598 C CA . SER A 1 204 ? 34.225 3.468 -49.688 1.00 97.62 204 SER A CA 1
ATOM 1599 C C . SER A 1 204 ? 34.321 4.752 -50.518 1.00 97.62 204 SER A C 1
ATOM 1601 O O . SER A 1 204 ? 34.435 4.648 -51.741 1.00 97.62 204 SER A O 1
ATOM 1603 N N . GLN A 1 205 ? 34.234 5.934 -49.904 1.00 97.75 205 GLN A N 1
ATOM 1604 C CA . GLN A 1 205 ? 34.408 7.208 -50.605 1.00 97.75 205 GLN A CA 1
ATOM 1605 C C . GLN A 1 205 ? 35.869 7.423 -51.002 1.00 97.75 205 GLN A C 1
ATOM 1607 O O . GLN A 1 205 ? 36.137 7.700 -52.167 1.00 97.75 205 GLN A O 1
ATOM 1612 N N . GLU A 1 206 ? 36.810 7.166 -50.093 1.00 96.81 206 GLU A N 1
ATOM 1613 C CA . GLU A 1 206 ? 38.249 7.224 -50.379 1.00 96.81 206 GLU A CA 1
ATOM 1614 C C . GLU A 1 206 ? 38.632 6.267 -51.518 1.00 96.81 206 GLU A C 1
ATOM 1616 O O . GLU A 1 206 ? 39.371 6.637 -52.433 1.00 96.81 206 GLU A O 1
ATOM 1621 N N . PHE A 1 207 ? 38.065 5.054 -51.538 1.00 96.81 207 PHE A N 1
ATOM 1622 C CA . PHE A 1 207 ? 38.267 4.108 -52.637 1.00 96.81 207 PHE A CA 1
ATOM 1623 C C . PHE A 1 207 ? 37.731 4.645 -53.974 1.00 96.81 207 PHE A C 1
ATOM 1625 O O . PHE A 1 207 ? 38.414 4.562 -55.000 1.00 96.81 207 PHE A O 1
ATOM 1632 N N . LYS A 1 208 ? 36.526 5.232 -53.984 1.00 96.88 208 LYS 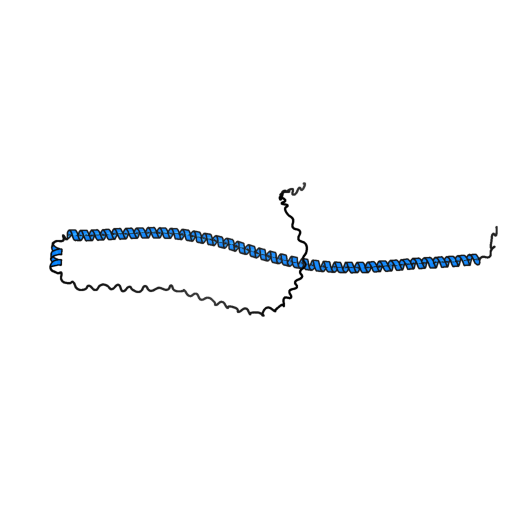A N 1
ATOM 1633 C CA . LYS A 1 208 ? 35.949 5.848 -55.192 1.00 96.88 208 LYS A CA 1
ATOM 1634 C C . LYS A 1 208 ? 36.825 6.985 -55.713 1.00 96.88 208 LYS A C 1
ATOM 1636 O O . LYS A 1 208 ? 37.118 7.014 -56.905 1.00 96.88 208 LYS A O 1
ATOM 1641 N N . GLU A 1 209 ? 37.297 7.867 -54.840 1.00 96.44 209 GLU A N 1
ATOM 1642 C CA . GLU A 1 209 ? 38.208 8.955 -55.206 1.00 96.44 209 GLU A CA 1
ATOM 1643 C C . GLU A 1 209 ? 39.530 8.421 -55.778 1.00 96.44 209 GLU A C 1
ATOM 1645 O O . GLU A 1 209 ? 39.968 8.862 -56.842 1.00 96.44 209 GLU A O 1
ATOM 1650 N N . CYS A 1 210 ? 40.126 7.402 -55.147 1.00 95.31 210 CYS A N 1
ATOM 1651 C CA . CYS A 1 210 ? 41.335 6.742 -55.649 1.00 95.31 210 CYS A CA 1
ATOM 1652 C C . CYS A 1 210 ? 41.138 6.150 -57.054 1.00 95.31 210 CYS A C 1
ATOM 1654 O O . CYS A 1 210 ? 41.974 6.357 -57.937 1.00 95.31 210 CYS A O 1
ATOM 1656 N N . THR A 1 211 ? 40.033 5.431 -57.284 1.00 94.50 211 THR A N 1
ATOM 1657 C CA . THR A 1 211 ? 39.736 4.828 -58.598 1.00 94.50 211 THR A CA 1
ATOM 1658 C C . THR A 1 211 ? 39.472 5.875 -59.680 1.00 94.50 211 THR A C 1
ATOM 1660 O O . THR A 1 211 ? 39.958 5.720 -60.805 1.00 94.50 211 THR A O 1
ATOM 1663 N N . ALA A 1 212 ? 38.776 6.967 -59.349 1.00 94.62 212 ALA A N 1
ATOM 1664 C CA . ALA A 1 212 ? 38.559 8.086 -60.261 1.00 94.62 212 ALA A CA 1
ATOM 1665 C C . ALA A 1 212 ? 39.885 8.768 -60.636 1.00 94.62 212 ALA A C 1
ATOM 1667 O O . ALA A 1 212 ? 40.170 8.954 -61.819 1.00 94.62 212 ALA A O 1
ATOM 1668 N N . ASN A 1 213 ? 40.740 9.055 -59.650 1.00 94.75 213 ASN A N 1
ATOM 1669 C CA . ASN A 1 213 ? 42.055 9.660 -59.872 1.00 94.75 213 ASN A CA 1
ATOM 1670 C C . ASN A 1 213 ? 42.967 8.764 -60.721 1.00 94.75 213 ASN A C 1
ATOM 1672 O O . ASN A 1 213 ? 43.584 9.238 -61.674 1.00 94.75 213 ASN A O 1
ATOM 1676 N N . SER A 1 214 ? 43.022 7.462 -60.423 1.00 93.06 214 SER A N 1
ATOM 1677 C CA . SER A 1 214 ? 43.802 6.500 -61.210 1.00 93.06 214 SER A CA 1
ATOM 1678 C C . SER A 1 214 ? 43.318 6.420 -62.664 1.00 93.06 214 SER A C 1
ATOM 1680 O O . SER A 1 214 ? 44.134 6.428 -63.587 1.00 93.06 214 SER A O 1
ATOM 1682 N N . SER A 1 215 ? 41.999 6.424 -62.879 1.00 90.19 215 SER A N 1
ATOM 1683 C CA . SER A 1 215 ? 41.402 6.410 -64.221 1.00 90.19 215 SER A CA 1
ATOM 1684 C C . SER A 1 215 ? 41.718 7.687 -65.005 1.00 90.19 215 SER A C 1
ATOM 1686 O O . SER A 1 215 ? 42.092 7.607 -66.174 1.00 90.19 215 SER A O 1
ATOM 1688 N N . ASN A 1 216 ? 41.642 8.855 -64.362 1.00 92.56 216 ASN A N 1
ATOM 1689 C CA . ASN A 1 216 ? 41.997 10.133 -64.984 1.00 92.56 216 ASN A CA 1
ATOM 1690 C C . ASN A 1 216 ? 43.475 10.164 -65.402 1.00 92.56 216 ASN A C 1
ATOM 1692 O O . ASN A 1 216 ? 43.778 10.483 -66.549 1.00 92.56 216 ASN A O 1
ATOM 1696 N N . MET A 1 217 ? 44.386 9.716 -64.531 1.00 92.56 217 MET A N 1
ATOM 1697 C CA . MET A 1 217 ? 45.815 9.603 -64.856 1.00 92.56 217 MET A CA 1
ATOM 1698 C C . MET A 1 217 ? 46.078 8.653 -66.033 1.00 92.56 217 MET A C 1
ATOM 1700 O O . MET A 1 217 ? 46.940 8.919 -66.875 1.00 92.56 217 MET A O 1
ATOM 1704 N N . ALA A 1 218 ? 45.342 7.539 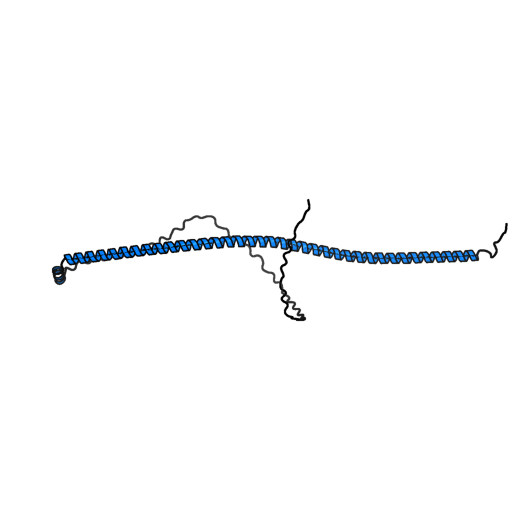-66.117 1.00 91.94 218 ALA A N 1
ATOM 1705 C CA . ALA A 1 218 ? 45.446 6.608 -67.237 1.00 91.94 218 ALA A CA 1
ATOM 1706 C C . ALA A 1 218 ? 44.980 7.245 -68.559 1.00 91.94 218 ALA A C 1
ATOM 1708 O O . ALA A 1 218 ? 45.643 7.078 -69.587 1.00 91.94 218 ALA A O 1
ATOM 1709 N N . LEU A 1 219 ? 43.881 8.008 -68.532 1.00 91.06 219 LEU A N 1
ATOM 1710 C CA . LEU A 1 219 ? 43.386 8.761 -69.687 1.00 91.06 219 LEU A CA 1
ATOM 1711 C C . LEU A 1 219 ? 44.370 9.855 -70.122 1.00 91.06 219 LEU A C 1
ATOM 1713 O O . LEU A 1 219 ? 44.637 9.980 -71.318 1.00 91.06 219 LEU A O 1
ATOM 1717 N N . ASP A 1 220 ? 44.976 10.579 -69.180 1.00 92.69 220 ASP A N 1
ATOM 1718 C CA . ASP A 1 220 ? 46.005 11.583 -69.471 1.00 92.69 220 ASP A CA 1
ATOM 1719 C C . ASP A 1 220 ? 47.237 10.947 -70.128 1.00 92.69 220 ASP A C 1
ATOM 1721 O O . ASP A 1 220 ? 47.725 11.426 -71.156 1.00 92.69 220 ASP A O 1
ATOM 1725 N N . HIS A 1 221 ? 47.706 9.806 -69.610 1.00 92.12 221 HIS A N 1
ATOM 1726 C CA . HIS A 1 221 ? 48.799 9.052 -70.226 1.00 92.12 221 HIS A CA 1
ATOM 1727 C C . HIS A 1 221 ? 48.460 8.570 -71.642 1.00 92.12 221 HIS A C 1
ATOM 1729 O O . HIS A 1 221 ? 49.311 8.647 -72.537 1.00 92.12 221 HIS A O 1
ATOM 1735 N N . ALA A 1 222 ? 47.239 8.072 -71.860 1.00 91.00 222 ALA A N 1
ATOM 1736 C CA . ALA A 1 222 ? 46.771 7.654 -73.177 1.00 91.00 222 ALA A CA 1
ATOM 1737 C C . ALA A 1 222 ? 46.724 8.841 -74.152 1.00 91.00 222 ALA A C 1
ATOM 1739 O O . ALA A 1 222 ? 47.229 8.731 -75.272 1.00 91.00 222 ALA A O 1
ATOM 1740 N N . LYS A 1 223 ? 46.215 9.995 -73.708 1.00 91.31 223 LYS A N 1
ATOM 1741 C CA . LYS A 1 223 ? 46.164 11.235 -74.489 1.00 91.31 223 LYS A CA 1
ATOM 1742 C C . LYS A 1 223 ? 47.560 11.713 -74.895 1.00 91.31 223 LYS A C 1
ATOM 1744 O O . LYS A 1 223 ? 47.808 11.908 -76.082 1.00 91.31 223 LYS A O 1
ATOM 1749 N N . VAL A 1 224 ? 48.502 11.792 -73.951 1.00 91.69 224 VAL A N 1
ATOM 1750 C CA . VAL A 1 224 ? 49.898 12.187 -74.227 1.00 91.69 224 VAL A CA 1
ATOM 1751 C C . VAL A 1 224 ? 50.570 11.233 -75.223 1.00 91.69 224 VAL A C 1
ATOM 1753 O O . VAL A 1 224 ? 51.334 11.667 -76.087 1.00 91.69 224 VAL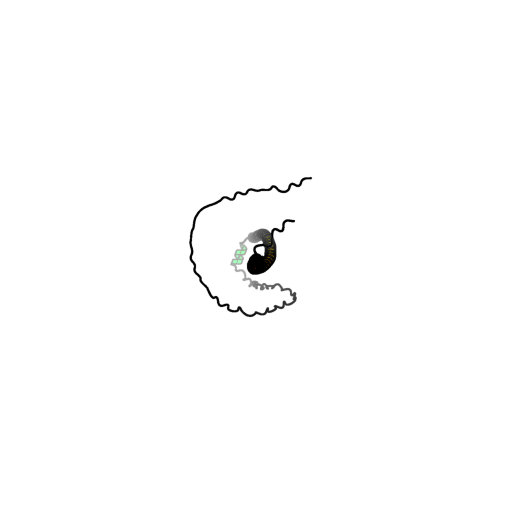 A O 1
ATOM 1756 N N . ARG A 1 225 ? 50.312 9.920 -75.133 1.00 89.19 225 ARG A N 1
ATOM 1757 C CA . ARG A 1 225 ? 50.839 8.942 -76.103 1.00 89.19 225 ARG A CA 1
ATOM 1758 C C . ARG A 1 225 ? 50.232 9.113 -77.495 1.00 89.19 225 ARG A C 1
ATOM 1760 O O . ARG A 1 225 ? 50.966 9.024 -78.480 1.00 89.19 225 ARG A O 1
ATOM 1767 N N . LEU A 1 226 ? 48.926 9.357 -77.589 1.00 86.19 226 LEU A N 1
ATOM 1768 C CA . LEU A 1 226 ? 48.254 9.611 -78.865 1.00 86.19 226 LEU A CA 1
ATOM 1769 C C . LEU A 1 226 ? 48.798 10.878 -79.533 1.00 86.19 226 LEU A C 1
ATOM 1771 O O . LEU A 1 226 ? 49.171 10.835 -80.699 1.00 86.19 226 LEU A O 1
ATOM 1775 N N . GLU A 1 227 ? 48.960 11.967 -78.784 1.00 87.50 227 GLU A N 1
ATOM 1776 C CA . GLU A 1 227 ? 49.538 13.216 -79.298 1.00 87.50 227 GLU A CA 1
ATOM 1777 C C . GLU A 1 227 ? 50.981 13.037 -79.803 1.00 87.50 227 GLU A C 1
ATOM 1779 O O . GLU A 1 227 ? 51.356 13.616 -80.820 1.00 87.50 227 GLU A O 1
ATOM 1784 N N . LYS A 1 228 ? 51.793 12.204 -79.135 1.00 84.38 228 LYS A N 1
ATOM 1785 C CA . LYS A 1 228 ? 53.174 11.899 -79.561 1.00 84.38 228 LYS A CA 1
ATOM 1786 C C . LYS A 1 228 ? 53.266 10.970 -80.774 1.00 84.38 228 LYS A C 1
ATOM 1788 O O . LYS A 1 228 ? 54.253 11.036 -81.500 1.00 84.38 228 LYS A O 1
ATOM 1793 N N . SER A 1 229 ? 52.298 10.073 -80.952 1.00 78.25 229 SER A N 1
ATOM 1794 C CA . SER A 1 229 ? 52.284 9.095 -82.052 1.00 78.25 229 SER A CA 1
ATOM 1795 C C . SER A 1 229 ? 51.644 9.637 -83.328 1.00 78.25 229 SER A C 1
ATOM 1797 O O . SER A 1 229 ? 51.816 9.043 -84.392 1.00 78.25 229 SER A O 1
ATOM 1799 N N . GLN A 1 230 ? 50.970 10.788 -83.262 1.00 68.50 230 GLN A N 1
ATOM 1800 C CA . GLN A 1 230 ? 50.575 11.504 -84.464 1.00 68.50 230 GLN A CA 1
ATOM 1801 C C . GLN A 1 230 ? 51.800 12.181 -85.101 1.00 68.50 230 GLN A C 1
ATOM 1803 O O . GLN A 1 230 ? 52.467 12.991 -84.450 1.00 68.50 230 GLN A O 1
ATOM 1808 N N . PRO A 1 231 ? 52.124 11.892 -86.376 1.00 62.12 231 PRO A N 1
ATOM 1809 C CA . PRO A 1 231 ? 53.150 12.642 -87.081 1.00 62.12 231 PRO A CA 1
ATOM 1810 C C . PRO A 1 231 ? 52.727 14.110 -87.121 1.00 62.12 231 PRO A C 1
ATOM 1812 O O . PRO A 1 231 ? 51.582 14.427 -87.455 1.00 62.12 231 PRO A O 1
ATOM 1815 N N . ARG A 1 232 ? 53.654 15.014 -86.784 1.00 59.28 232 ARG A N 1
ATOM 1816 C CA . ARG A 1 232 ? 53.483 16.463 -86.953 1.00 59.28 232 ARG A CA 1
ATOM 1817 C C . ARG A 1 232 ? 53.257 16.766 -88.442 1.00 59.28 232 ARG A C 1
ATOM 1819 O O . ARG A 1 232 ? 54.209 17.083 -89.142 1.00 59.28 232 ARG A O 1
ATOM 1826 N N . GLY A 1 233 ? 52.031 16.616 -88.950 1.00 56.59 233 GLY A N 1
ATOM 1827 C CA . GLY A 1 233 ? 51.732 16.902 -90.357 1.00 56.59 233 GLY A CA 1
ATOM 1828 C C . GLY A 1 233 ? 50.694 16.045 -91.090 1.00 56.59 233 GLY A C 1
ATOM 1829 O O . GLY A 1 233 ? 50.739 16.036 -92.314 1.00 56.59 233 GLY A O 1
ATOM 1830 N N . ALA A 1 234 ? 49.750 15.368 -90.432 1.00 55.88 234 ALA A N 1
ATOM 1831 C CA . ALA A 1 234 ? 48.631 14.719 -91.135 1.00 55.88 234 ALA A CA 1
ATOM 1832 C C . ALA A 1 234 ? 47.275 15.207 -90.586 1.00 55.88 234 ALA A C 1
ATOM 1834 O O . ALA A 1 234 ? 46.769 14.669 -89.616 1.00 55.88 234 ALA A O 1
ATOM 1835 N N . GLY A 1 235 ? 46.624 16.244 -91.110 1.00 54.94 235 GLY A N 1
ATOM 1836 C CA . GLY A 1 235 ? 46.948 17.104 -92.235 1.00 54.94 235 GLY A CA 1
ATOM 1837 C C . GLY A 1 235 ? 45.914 18.227 -92.363 1.00 54.94 235 GLY A C 1
ATOM 1838 O O . GLY A 1 235 ? 44.891 18.247 -91.680 1.00 54.94 235 GLY A O 1
ATOM 1839 N N . ARG A 1 236 ? 46.156 19.143 -93.302 1.00 52.53 236 ARG A N 1
ATOM 1840 C CA . ARG A 1 236 ? 45.084 19.905 -93.946 1.00 52.53 236 ARG A CA 1
ATOM 1841 C C . ARG A 1 236 ? 45.078 19.535 -95.423 1.00 52.53 236 ARG A C 1
ATOM 1843 O O . ARG A 1 236 ? 45.580 20.284 -96.253 1.00 52.53 236 ARG A O 1
ATOM 1850 N N . VAL A 1 237 ? 44.523 18.368 -95.747 1.00 59.78 237 VAL A N 1
ATOM 1851 C CA . VAL A 1 237 ? 44.091 18.095 -97.123 1.00 59.78 237 VAL A CA 1
ATOM 1852 C C . VAL A 1 237 ? 42.844 18.947 -97.342 1.00 59.78 237 VAL A C 1
ATOM 1854 O O . VAL A 1 237 ? 41.771 18.649 -96.819 1.00 59.78 237 VAL A O 1
ATOM 1857 N N . ARG A 1 238 ? 43.016 20.081 -98.027 1.00 55.22 238 ARG A N 1
ATOM 1858 C CA . ARG A 1 238 ? 41.897 20.817 -98.618 1.00 55.22 238 ARG A CA 1
ATOM 1859 C C . ARG A 1 238 ? 41.341 19.945 -99.747 1.00 55.22 238 ARG A C 1
ATOM 1861 O O . ARG A 1 238 ? 42.127 19.432 -100.538 1.00 55.22 238 ARG A O 1
ATOM 1868 N N . ARG A 1 239 ? 40.021 19.745 -99.747 1.00 65.44 239 ARG A N 1
ATOM 1869 C CA . ARG A 1 239 ? 39.305 19.266 -100.934 1.00 65.44 239 ARG A CA 1
ATOM 1870 C C . ARG A 1 239 ? 39.523 20.234 -102.090 1.00 65.44 239 ARG A C 1
ATOM 1872 O O . ARG A 1 239 ? 39.637 21.447 -101.792 1.00 65.44 239 ARG A O 1
#

Secondary structure (DSSP, 8-state):
------------PPP----------------------PPP----------PPP-------------------PPP--------HHHHHHHHHS-HHHHHHHHHHHHHHHHHHHHHHHHHHHHHHHHHHHHHHHHHHHHHHHHHHHHHHHHHHHHHHHHHHHHHHHHHHHHHHHHHHHHHHHHHHHHHHHHHHHHHHHHHHHHHHHHHHHHHHHHHHHHHHHHHHHHHHHS-TT------